Protein AF-A0AA88H0B8-F1 (afdb_monomer)

InterPro domains:
  IPR004843 Calcineurin-like, phosphoesterase domain [PF00149] (100-248)
  IPR029052 Metallo-dependent phosphatase-like [G3DSA:3.60.21.10] (10-288)
  IPR029052 Metallo-dependent phosphatase-like [SSF56300] (67-280)
  IPR051693 UPF0046 metallophosphoesterase [PTHR12905] (101-289)

Sequence (292 aa):
MPSWNIFSSSSSKNRKHHSEDPREEKLPTADREKTLKKQSCSDSNKNEKIIEIDHLPVMEQQVGKRKLKLVHMSDSHQFHEHLKNFPEGDIFIHSAIFLIRVKIVIFGNHDIGFNGISPEFVQNNVLTNAIYLQDQSVIIKYKGKQLLKIYGTPWTSSRNMGFSMNRKDIEQKWNDIPNDIDVLVTHLPPFGIMDLASGTEPQHYCDYCKKNHCYKRHWGNEALRKRSIQLNEQAKLKAHLFGHVHEYHGLELEKQSNATVPLIYSNGASVANHNDNDVRDLNVIELDLGNE

Radius of gyration: 22.83 Å; Cα contacts (8 Å, |Δi|>4): 586; chains: 1; bounding box: 53×83×49 Å

Organism: Naegleria lovaniensis (NCBI:txid51637)

Solvent-accessible surface area (backbone atoms only — not comparable to full-atom values): 17277 Å² total; per-residue (Å²): 134,87,77,90,78,80,90,76,91,83,84,88,81,91,83,89,82,90,84,86,87,83,90,84,82,88,78,86,87,78,88,88,88,82,89,80,84,86,76,83,88,76,96,64,64,94,52,55,44,80,45,83,40,90,77,47,70,58,32,73,69,38,85,96,45,58,41,45,32,37,34,34,38,10,52,48,86,84,42,66,88,51,56,86,68,84,79,91,52,55,40,42,39,24,39,19,90,83,91,60,100,55,27,42,29,23,50,28,50,84,48,44,93,53,57,92,58,54,66,67,56,42,34,70,73,69,36,65,83,39,43,65,25,64,76,22,36,38,36,39,23,45,81,91,37,84,71,47,31,38,37,22,32,25,58,29,72,55,82,98,44,10,47,44,36,57,79,71,67,46,42,56,60,48,67,67,53,71,76,84,29,33,32,41,38,28,16,48,29,32,38,89,50,73,17,64,31,85,38,90,51,73,67,49,77,35,84,86,79,73,43,76,34,65,35,43,39,74,72,27,35,62,62,46,32,53,47,55,51,53,32,19,43,72,68,35,31,46,35,42,39,19,18,82,30,35,80,30,65,48,78,49,78,48,72,50,96,72,26,90,60,53,32,35,37,33,35,21,20,24,22,67,45,99,86,48,66,64,50,55,81,68,44,77,43,76,44,81,71,67,82,135

pLDDT: mean 77.43, std 21.9, range [23.66, 97.75]

Nearest PDB structures (foldseek):
  3rl5-assembly1_A  TM=7.289E-01  e=3.765E-13  Rattus norvegicus
  4oy2-assembly2_C  TM=3.056E-01  e=3.036E+00  Saccharomyces cerevisiae S288C
  4oy2-assembly1_A  TM=3.033E-01  e=6.476E+00  Saccharomyces cerevisiae S288C

Mean predicted aligned error: 12.33 Å

Secondary structure (DSSP, 8-state):
----PPP-----------------PPPPP---------PPP-S--TTEEEEEES--HHHHTSTT--EEEEEEEB--TTGGGG-------SEEEESS---SSSEEE---TT-GGGTT--HHHIIIII-TTSEE-SSEEEEEEETTEEEEEEEEE--B--SSSTTB--TTHHHHHHHTS-TT-SEEEESSPBTTSS-EEE-S-S-EEETTTTEEESSEEE-SBHHHHHHHHHHHHTT---EEEE-S-TT--EEEEE--TT-SSPEEEEE-B-BSSTT---BPPPEEEEEE----

Foldseek 3Di:
DDDDDDDDDDDDDDDDDDDDDDDDDDDDDDDDPDDFDDDDDDDDDPQEAEGEDADQPVQVPDPPARKFKEWEAEALLPLPVQQPDDDDGRYYEYCDDDDDDEYEYEHEFAVQVCAPPDLVCCCVPPPVRYHYAALGWYFYHYPNHTQFIEHEHHAFCDPPTGNHDHLVVCLVSLVSPDLQGAEYEYAAAAWPPQFKAFADAQWDQDPSVRGIDGRIDGRHHPSNNVSLLVSQLVVRYQEYEYENHLCDFAWDWADDPNGPGTYIYGHNNQANDSPGSRGHDIYMDIDGRDDD

Structure (mmCIF, N/CA/C/O backbone):
data_AF-A0AA88H0B8-F1
#
_entry.id   AF-A0AA88H0B8-F1
#
loop_
_atom_site.group_PDB
_atom_site.id
_atom_site.type_symbol
_atom_site.label_atom_id
_atom_site.label_alt_id
_atom_site.label_comp_id
_atom_site.label_asym_id
_atom_site.label_entity_id
_atom_site.label_seq_id
_atom_site.pdbx_PDB_ins_code
_atom_site.Cartn_x
_atom_site.Cartn_y
_atom_site.Cartn_z
_atom_site.occupancy
_atom_site.B_iso_or_equiv
_atom_site.auth_seq_id
_atom_site.auth_comp_id
_atom_site.auth_asym_id
_atom_site.auth_atom_id
_atom_site.pdbx_PDB_model_num
ATOM 1 N N . MET A 1 1 ? 1.307 -39.191 9.893 1.00 43.53 1 MET A N 1
ATOM 2 C CA . MET A 1 1 ? 0.625 -38.697 8.674 1.00 43.53 1 MET A CA 1
ATOM 3 C C . MET A 1 1 ? -0.811 -39.197 8.677 1.00 43.53 1 MET A C 1
ATOM 5 O O . MET A 1 1 ? -1.028 -40.315 9.130 1.00 43.53 1 MET A O 1
ATOM 9 N N . PRO A 1 2 ? -1.749 -38.436 8.102 1.00 28.27 2 PRO A N 1
ATOM 10 C CA . PRO A 1 2 ? -2.519 -39.038 7.026 1.00 28.27 2 PRO A CA 1
ATOM 11 C C . PRO A 1 2 ? -2.278 -38.252 5.741 1.00 28.27 2 PRO A C 1
ATOM 13 O O . PRO A 1 2 ? -2.678 -37.102 5.581 1.00 28.27 2 PRO A O 1
ATOM 16 N N . SER A 1 3 ? -1.546 -38.915 4.856 1.00 26.41 3 SER A N 1
ATOM 17 C CA . SER A 1 3 ? -1.437 -38.627 3.440 1.00 26.41 3 SER A CA 1
ATOM 18 C C . SER A 1 3 ? -2.775 -38.924 2.767 1.00 26.41 3 SER A C 1
ATOM 20 O O . SER A 1 3 ? -3.415 -39.943 3.032 1.00 26.41 3 SER A O 1
ATOM 22 N N . TRP A 1 4 ? -3.187 -38.046 1.863 1.00 23.66 4 TRP A N 1
ATOM 23 C CA . TRP A 1 4 ? -4.253 -38.342 0.919 1.00 23.66 4 TRP A CA 1
ATOM 24 C C . TRP A 1 4 ? -3.674 -39.230 -0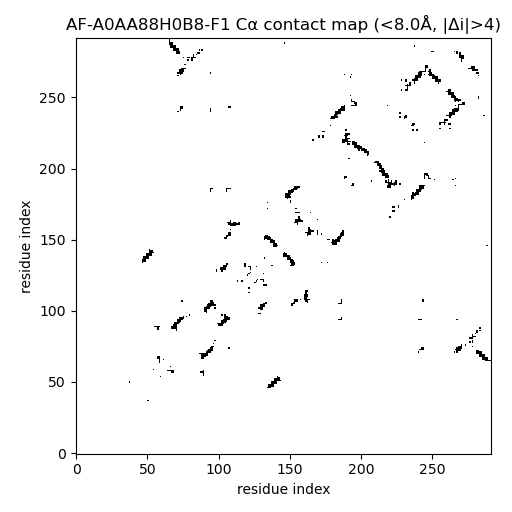.185 1.00 23.66 4 TRP A C 1
ATOM 26 O O . TRP A 1 4 ? -2.983 -38.740 -1.072 1.00 23.66 4 TRP A O 1
ATOM 36 N N . ASN A 1 5 ? -3.928 -40.538 -0.113 1.00 26.20 5 ASN A N 1
ATOM 37 C CA . ASN A 1 5 ? -3.697 -41.445 -1.234 1.00 26.20 5 ASN A CA 1
ATOM 38 C C . ASN A 1 5 ? -4.983 -41.586 -2.049 1.00 26.20 5 ASN A C 1
ATOM 40 O O . ASN A 1 5 ? -6.029 -42.003 -1.553 1.00 26.20 5 ASN A O 1
ATOM 44 N N . ILE A 1 6 ? -4.855 -41.229 -3.322 1.00 29.61 6 ILE A N 1
ATOM 45 C CA . ILE A 1 6 ? -5.812 -41.453 -4.398 1.00 29.61 6 ILE A CA 1
ATOM 46 C C . ILE A 1 6 ? -5.936 -42.966 -4.623 1.00 29.61 6 ILE A C 1
ATOM 48 O O . ILE A 1 6 ? -4.935 -43.678 -4.704 1.00 29.61 6 ILE A O 1
ATOM 52 N N . PHE A 1 7 ? -7.172 -43.453 -4.720 1.00 25.45 7 PHE A N 1
ATOM 53 C CA . PHE A 1 7 ? -7.481 -44.823 -5.116 1.00 25.45 7 PHE A CA 1
ATOM 54 C C . PHE A 1 7 ? -6.881 -45.139 -6.494 1.00 25.45 7 PHE A C 1
ATOM 56 O O . PHE A 1 7 ? -7.241 -44.515 -7.491 1.00 25.45 7 PHE A O 1
ATOM 63 N N . SER A 1 8 ? -6.061 -46.185 -6.573 1.00 27.55 8 SER A N 1
ATOM 64 C CA . SER A 1 8 ? -5.959 -47.013 -7.773 1.00 27.55 8 SER A CA 1
ATOM 65 C C . SER A 1 8 ? -6.023 -48.487 -7.370 1.00 27.55 8 SER A C 1
ATOM 67 O O . SER A 1 8 ? -5.403 -48.947 -6.411 1.00 27.55 8 SER A O 1
ATOM 69 N N . SER A 1 9 ? -6.895 -49.219 -8.051 1.00 25.86 9 SER A N 1
ATOM 70 C CA . SER A 1 9 ? -7.180 -50.629 -7.823 1.00 25.86 9 SER A CA 1
ATOM 71 C C . SER A 1 9 ? -6.115 -51.523 -8.460 1.00 25.86 9 SER A C 1
ATOM 73 O O . SER A 1 9 ? -5.872 -51.405 -9.659 1.00 25.86 9 SER A O 1
ATOM 75 N N . SER A 1 10 ? -5.574 -52.494 -7.718 1.00 26.38 10 SER A N 1
ATOM 76 C CA . SER A 1 10 ? -5.770 -53.939 -7.970 1.00 26.38 10 SER A CA 1
ATOM 77 C C . SER A 1 10 ? -4.671 -54.842 -7.373 1.00 26.38 10 SER A C 1
ATOM 79 O O . SER A 1 10 ? -3.478 -54.581 -7.461 1.00 26.38 10 SER A O 1
ATOM 81 N N . SER A 1 11 ? -5.143 -55.986 -6.863 1.00 26.69 11 SER A N 1
ATOM 82 C CA . SER A 1 11 ? -4.474 -57.289 -6.683 1.00 26.69 11 SER A CA 1
ATOM 83 C C . SER A 1 11 ? -3.500 -57.539 -5.507 1.00 26.69 11 SER A C 1
ATOM 85 O O . SER A 1 11 ? -2.308 -57.272 -5.541 1.00 26.69 11 SER A O 1
ATOM 87 N N . SER A 1 12 ? -4.070 -58.198 -4.488 1.00 25.41 12 SER A N 1
ATOM 88 C CA . SER A 1 12 ? -3.605 -59.410 -3.779 1.00 25.41 12 SER A CA 1
ATOM 89 C C . SER A 1 12 ? -2.125 -59.579 -3.375 1.00 25.41 12 SER A C 1
ATOM 91 O O . SER A 1 12 ? -1.283 -59.876 -4.218 1.00 25.41 12 SER A O 1
ATOM 93 N N . LYS A 1 13 ? -1.864 -59.709 -2.063 1.00 28.89 13 LYS A N 1
ATOM 94 C CA . LYS A 1 13 ? -1.649 -61.003 -1.364 1.00 28.89 13 LYS A CA 1
ATOM 95 C C . LYS A 1 13 ? -1.299 -60.806 0.126 1.00 28.89 13 LYS A C 1
ATOM 97 O O . LYS A 1 13 ? -0.557 -59.913 0.502 1.00 28.89 13 LYS A O 1
ATOM 102 N N . ASN A 1 14 ? -1.860 -61.710 0.930 1.00 25.47 14 ASN A N 1
ATOM 103 C CA . ASN A 1 14 ? -1.673 -61.999 2.359 1.00 25.47 14 ASN A CA 1
ATOM 104 C C . ASN A 1 14 ? -0.312 -61.664 3.006 1.00 25.47 14 ASN A C 1
ATOM 106 O O . ASN A 1 14 ? 0.716 -62.127 2.517 1.00 25.47 14 ASN A O 1
ATOM 110 N N . ARG A 1 15 ? -0.349 -61.154 4.251 1.00 27.45 15 ARG A N 1
ATOM 111 C CA . ARG A 1 15 ? 0.127 -61.879 5.456 1.00 27.45 15 ARG A CA 1
ATOM 112 C C . ARG A 1 15 ? -0.254 -61.158 6.759 1.00 27.45 15 ARG A C 1
ATOM 114 O O . ARG A 1 15 ? -0.164 -59.944 6.863 1.00 27.45 15 ARG A O 1
ATOM 121 N N . LYS A 1 16 ? -0.692 -61.961 7.734 1.00 27.62 16 LYS A N 1
ATOM 122 C CA . LYS A 1 16 ? -1.011 -61.611 9.126 1.00 27.62 16 LYS A CA 1
ATOM 123 C C . LYS A 1 16 ? 0.276 -61.449 9.944 1.00 27.62 16 LYS A C 1
ATOM 125 O O . LYS A 1 16 ? 1.180 -62.249 9.733 1.00 27.62 16 LYS A O 1
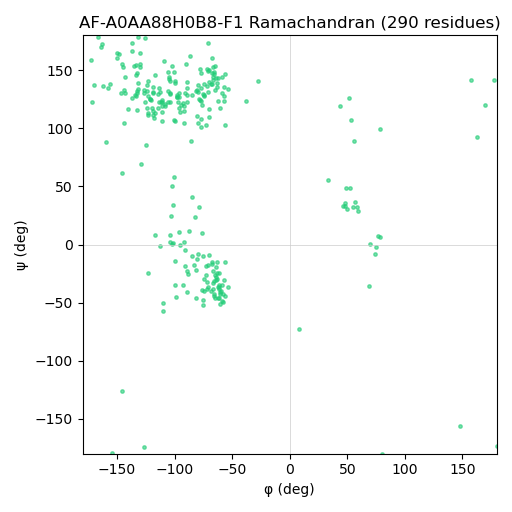ATOM 130 N N . HIS A 1 17 ? 0.290 -60.552 10.933 1.00 29.78 17 HIS A N 1
ATOM 131 C CA . HIS A 1 17 ? 0.823 -60.839 12.273 1.00 29.78 17 HIS A CA 1
ATOM 132 C C . HIS A 1 17 ? 0.331 -59.819 13.319 1.00 29.78 17 HIS A C 1
ATOM 134 O O . HIS A 1 17 ? 0.253 -58.625 13.056 1.00 29.78 17 HIS A O 1
ATOM 140 N N . HIS A 1 18 ? -0.046 -60.360 14.479 1.00 26.38 18 HIS A N 1
ATOM 141 C CA . HIS A 1 18 ? -0.413 -59.702 15.736 1.00 26.38 18 HIS A CA 1
ATOM 142 C C . HIS A 1 18 ? 0.783 -59.000 16.400 1.00 26.38 18 HIS A C 1
ATOM 144 O O . HIS A 1 18 ? 1.865 -59.575 16.361 1.00 26.38 18 HIS A O 1
ATOM 150 N N . SER A 1 19 ? 0.551 -57.883 17.108 1.00 26.84 19 SER A N 1
ATOM 151 C CA . SER A 1 19 ? 0.708 -57.782 18.581 1.00 26.84 19 SER A CA 1
ATOM 152 C C . SER A 1 19 ? 0.628 -56.328 19.093 1.00 26.84 19 SER A C 1
ATOM 154 O O . SER A 1 19 ? 1.429 -55.494 18.694 1.00 26.84 19 SER A O 1
ATOM 156 N N . GLU A 1 20 ? -0.353 -56.101 19.972 1.00 28.20 20 GLU A N 1
ATOM 157 C CA . GLU A 1 20 ? -0.353 -55.347 21.246 1.00 28.20 20 GLU A CA 1
ATOM 158 C C . GLU A 1 20 ? 0.180 -53.896 21.380 1.00 28.20 20 GLU A C 1
ATOM 160 O O . GLU A 1 20 ? 1.328 -53.569 21.106 1.00 28.20 20 GLU A O 1
ATOM 165 N N . ASP A 1 21 ? -0.730 -53.077 21.925 1.00 27.67 21 ASP A N 1
ATOM 166 C CA . ASP A 1 21 ? -0.645 -51.730 22.518 1.00 27.67 21 ASP A CA 1
ATOM 167 C C . ASP A 1 21 ? 0.102 -51.752 23.875 1.00 27.67 21 ASP A C 1
ATOM 169 O O . ASP A 1 21 ? 0.007 -52.749 24.600 1.00 27.67 21 ASP A O 1
ATOM 173 N N . PRO A 1 22 ? 0.798 -50.670 24.283 1.00 34.47 22 PRO A N 1
ATOM 174 C CA . PRO A 1 22 ? 0.177 -49.839 25.322 1.00 34.47 22 PRO A CA 1
ATOM 175 C C . PRO A 1 22 ? 0.480 -48.325 25.235 1.00 34.47 22 PRO A C 1
ATOM 177 O O . PRO A 1 22 ? 1.629 -47.903 25.295 1.00 34.47 22 PRO A O 1
ATOM 180 N N . ARG A 1 23 ? -0.604 -47.541 25.310 1.00 27.00 23 ARG A N 1
ATOM 181 C CA . ARG A 1 23 ? -0.798 -46.292 26.080 1.00 27.00 23 ARG A CA 1
ATOM 182 C C . ARG A 1 23 ? 0.224 -45.162 25.882 1.00 27.00 23 ARG A C 1
ATOM 184 O O . ARG A 1 23 ? 1.248 -45.142 26.550 1.00 27.00 23 ARG A O 1
ATOM 191 N N . GLU A 1 24 ? -0.201 -44.106 25.187 1.00 28.34 24 GLU A N 1
ATOM 192 C CA . GLU A 1 24 ? 0.247 -42.733 25.461 1.00 28.34 24 GLU A CA 1
ATOM 193 C C . GLU A 1 24 ? -0.877 -41.706 25.211 1.00 28.34 24 GLU A C 1
ATOM 195 O O . GLU A 1 24 ? -1.879 -41.974 24.549 1.00 28.34 24 GLU A O 1
ATOM 200 N N . GLU A 1 25 ? -0.741 -40.575 25.888 1.00 28.95 25 GLU A N 1
ATOM 201 C CA . GLU A 1 25 ? -1.762 -39.703 26.472 1.00 28.95 25 GLU A CA 1
ATOM 202 C C . GLU A 1 25 ? -2.722 -38.963 25.521 1.00 28.95 25 GLU A C 1
ATOM 204 O O . GLU A 1 25 ? -2.382 -38.494 24.436 1.00 28.95 25 GLU A O 1
ATOM 209 N N . LYS A 1 26 ? -3.959 -38.776 26.007 1.00 29.42 26 LYS A N 1
ATOM 210 C CA . LYS A 1 26 ? -4.983 -37.913 25.404 1.00 29.42 26 LYS A CA 1
ATOM 211 C C . LYS A 1 26 ? -4.593 -36.438 25.555 1.00 29.42 26 LYS A C 1
ATOM 213 O O . LYS A 1 26 ? -4.603 -35.917 26.667 1.00 29.42 26 LYS A O 1
ATOM 218 N N . LEU A 1 27 ? -4.365 -35.748 24.440 1.00 26.89 27 LEU A N 1
ATOM 219 C CA . LEU A 1 27 ? -4.311 -34.282 24.390 1.00 26.89 27 LEU A CA 1
ATOM 220 C C . LEU A 1 27 ? -5.737 -33.686 24.359 1.00 26.89 27 LEU A C 1
ATOM 222 O O . LEU A 1 27 ? -6.589 -34.213 23.637 1.00 26.89 27 LEU A O 1
ATOM 226 N N . PRO A 1 28 ? -6.039 -32.609 25.115 1.00 30.52 28 PRO A N 1
ATOM 227 C CA . PRO A 1 28 ? -7.399 -32.089 25.233 1.00 30.52 28 PRO A CA 1
ATOM 228 C C . PRO A 1 28 ? -7.845 -31.315 23.988 1.00 30.52 28 PRO A C 1
ATOM 230 O O . PRO A 1 28 ? -7.192 -30.371 23.547 1.00 30.52 28 PRO A O 1
ATOM 233 N N . THR A 1 29 ? -9.019 -31.672 23.479 1.00 38.75 29 THR A N 1
ATOM 234 C CA . THR A 1 29 ? -9.842 -30.873 22.565 1.00 38.75 29 THR A CA 1
ATOM 235 C C . THR A 1 29 ? -10.593 -29.788 23.341 1.00 38.75 29 THR A C 1
ATOM 237 O O . THR A 1 29 ? -11.350 -30.150 24.240 1.00 38.75 29 THR A O 1
ATOM 240 N N . ALA A 1 30 ? -10.456 -28.507 22.974 1.00 32.06 30 ALA A N 1
ATOM 241 C CA . ALA A 1 30 ? -11.505 -27.489 23.154 1.00 32.06 30 ALA A CA 1
ATOM 242 C C . ALA A 1 30 ? -11.167 -26.151 22.460 1.00 32.06 30 ALA A C 1
ATOM 244 O O . ALA A 1 30 ? -10.169 -25.501 22.761 1.00 32.06 30 ALA A O 1
ATOM 245 N N . ASP A 1 31 ? -12.077 -25.744 21.573 1.00 37.97 31 ASP A N 1
ATOM 246 C CA . ASP A 1 31 ? -12.657 -24.400 21.478 1.00 37.97 31 ASP A CA 1
ATOM 247 C C . ASP A 1 31 ? -11.753 -23.172 21.315 1.00 37.97 31 ASP A C 1
ATOM 249 O O . ASP A 1 31 ? -11.510 -22.432 22.268 1.00 37.97 31 ASP A O 1
ATOM 253 N N . ARG A 1 32 ? -11.447 -22.821 20.056 1.00 34.06 32 ARG A N 1
ATOM 254 C CA . ARG A 1 32 ? -11.324 -21.414 19.614 1.00 34.06 32 ARG A CA 1
ATOM 255 C C . ARG A 1 32 ? -11.792 -21.213 18.165 1.00 34.06 32 ARG A C 1
ATOM 257 O O . ARG A 1 32 ? -11.037 -20.748 17.323 1.00 34.06 32 ARG A O 1
ATOM 264 N N . GLU A 1 33 ? -13.062 -21.493 17.882 1.00 36.09 33 GLU A N 1
ATOM 265 C CA . GLU A 1 33 ? -13.743 -20.991 16.674 1.00 36.09 33 GLU A CA 1
ATOM 266 C C . GLU A 1 33 ? -15.072 -20.322 17.036 1.00 36.09 33 GLU A C 1
ATOM 268 O O . GLU A 1 33 ? -16.162 -20.800 16.739 1.00 36.09 33 GLU A O 1
ATOM 273 N N . LYS A 1 34 ? -14.989 -19.168 17.695 1.00 40.72 34 LYS A N 1
ATOM 274 C CA . LYS A 1 34 ? -16.052 -18.163 17.653 1.00 40.72 34 LYS A CA 1
ATOM 275 C C . LYS A 1 34 ? -15.379 -16.808 17.584 1.00 40.72 34 LYS A C 1
ATOM 277 O O . LYS A 1 34 ? -14.632 -16.465 18.495 1.00 40.72 34 LYS A O 1
ATOM 282 N N . THR A 1 35 ? -15.599 -16.083 16.491 1.00 37.81 35 THR A N 1
ATOM 283 C CA . THR A 1 35 ? -16.112 -14.698 16.453 1.00 37.81 35 THR A CA 1
ATOM 284 C C . THR A 1 35 ? -15.797 -14.114 15.078 1.00 37.81 35 THR A C 1
ATOM 286 O O . THR A 1 35 ? -14.719 -13.582 14.880 1.00 37.81 35 THR A O 1
ATOM 289 N N . LEU A 1 36 ? -16.728 -14.237 14.130 1.00 37.72 36 LEU A N 1
ATOM 290 C CA . LEU A 1 36 ? -16.882 -13.356 12.964 1.00 37.72 36 LEU A CA 1
ATOM 291 C C . LEU A 1 36 ? -18.327 -13.555 12.483 1.00 37.72 36 LEU A C 1
ATOM 293 O O . LEU A 1 36 ? -18.620 -14.449 11.689 1.00 37.72 36 LEU A O 1
ATOM 297 N N . LYS A 1 37 ? -19.269 -12.779 13.027 1.00 34.97 37 LYS A N 1
ATOM 298 C CA . LYS A 1 37 ? -20.633 -12.742 12.487 1.00 34.97 37 LYS A CA 1
ATOM 299 C C . LYS A 1 37 ? -20.614 -11.838 11.254 1.00 34.97 37 LYS A C 1
ATOM 301 O O . LYS A 1 37 ? -20.541 -10.623 11.383 1.00 34.97 37 LYS A O 1
ATOM 306 N N . LYS A 1 38 ? -20.669 -12.428 10.056 1.00 36.88 38 LYS A N 1
ATOM 307 C CA . LYS A 1 38 ? -20.971 -11.681 8.825 1.00 36.88 38 LYS A CA 1
ATOM 308 C C . LYS A 1 38 ? -22.442 -11.263 8.885 1.00 36.88 38 LYS A C 1
ATOM 310 O O . LYS A 1 38 ? -23.317 -12.120 8.800 1.00 36.88 38 LYS A O 1
ATOM 315 N N . GLN A 1 39 ? -22.714 -9.973 9.059 1.00 39.31 39 GLN A N 1
ATOM 316 C CA . GLN A 1 39 ? -24.063 -9.425 8.927 1.00 39.31 39 GLN A CA 1
ATOM 317 C C . GLN A 1 39 ? -24.286 -8.980 7.475 1.00 39.31 39 GLN A C 1
ATOM 319 O O . GLN A 1 39 ? -23.432 -8.326 6.878 1.00 39.31 39 GLN A O 1
ATOM 324 N N . SER A 1 40 ? -25.407 -9.399 6.886 1.00 35.16 40 SER A N 1
ATOM 325 C CA . SER A 1 40 ? -25.809 -9.085 5.511 1.00 35.16 40 SER A CA 1
ATOM 326 C C . SER A 1 40 ? -26.168 -7.602 5.349 1.00 35.16 40 SER A C 1
ATOM 328 O O . SER A 1 40 ? -26.844 -7.038 6.208 1.00 35.16 40 SER A O 1
ATOM 330 N N . CYS A 1 41 ? -25.722 -7.000 4.240 1.00 35.84 41 CYS A N 1
ATOM 331 C CA . CYS A 1 41 ? -25.835 -5.574 3.913 1.00 35.84 41 CYS A CA 1
ATOM 332 C C . CYS A 1 41 ? -27.279 -5.068 3.762 1.00 35.84 41 CYS A C 1
ATOM 334 O O . CYS A 1 41 ? -28.094 -5.696 3.090 1.00 35.84 41 CYS A O 1
ATOM 336 N N . SER A 1 42 ? -27.532 -3.867 4.289 1.00 36.09 42 SER A N 1
ATOM 337 C CA . SER A 1 42 ? -28.608 -2.959 3.876 1.00 36.09 42 SER A CA 1
ATOM 338 C C . SER A 1 42 ? -27.981 -1.737 3.191 1.00 36.09 42 SER A C 1
ATOM 340 O O . SER A 1 42 ? -27.178 -1.051 3.821 1.00 36.09 42 SER A O 1
ATOM 342 N N . ASP A 1 43 ? -28.316 -1.510 1.917 1.00 43.41 43 ASP A N 1
ATOM 343 C CA . ASP A 1 43 ? -28.113 -0.294 1.102 1.00 43.41 43 ASP A CA 1
ATOM 344 C C . ASP A 1 43 ? -26.859 0.566 1.368 1.00 43.41 43 ASP A C 1
ATOM 346 O O . ASP A 1 43 ? -26.939 1.777 1.572 1.00 43.41 43 ASP A O 1
ATOM 350 N N . SER A 1 44 ? -25.672 -0.043 1.298 1.00 42.09 44 SER A N 1
ATOM 351 C CA . SER A 1 44 ? -24.389 0.668 1.264 1.00 42.09 44 SER A CA 1
ATOM 352 C C . SER A 1 44 ? -23.767 0.634 -0.136 1.00 42.09 44 SER A C 1
ATOM 354 O O . SER A 1 44 ? -23.947 -0.313 -0.900 1.00 42.09 44 SER A O 1
ATOM 356 N N . ASN A 1 45 ? -23.031 1.694 -0.471 1.00 54.81 45 ASN A N 1
ATOM 357 C CA . ASN A 1 45 ? -22.255 1.871 -1.700 1.00 54.81 45 ASN A CA 1
ATOM 358 C C . ASN A 1 45 ? -21.572 0.552 -2.141 1.00 54.81 45 ASN A C 1
ATOM 360 O O . ASN A 1 45 ? -20.820 -0.030 -1.361 1.00 54.81 45 ASN A O 1
ATOM 364 N N . LYS A 1 46 ? -21.817 0.065 -3.373 1.00 65.00 46 LYS A N 1
ATOM 365 C CA . LYS A 1 46 ? -21.424 -1.293 -3.840 1.00 65.00 46 LYS A CA 1
ATOM 366 C C . LYS A 1 46 ? -19.921 -1.619 -3.726 1.00 65.00 46 LYS A C 1
ATOM 368 O O . LYS A 1 46 ? -19.545 -2.786 -3.812 1.00 65.00 46 LYS A O 1
ATOM 373 N N . ASN A 1 47 ? -19.071 -0.610 -3.531 1.00 80.25 47 ASN A N 1
ATOM 374 C CA . ASN A 1 47 ? -17.613 -0.736 -3.454 1.00 80.25 47 ASN A CA 1
ATOM 375 C C . ASN A 1 47 ? -17.050 -0.648 -2.025 1.00 80.25 47 ASN A C 1
ATOM 377 O O . ASN A 1 47 ? -15.831 -0.590 -1.854 1.00 80.25 47 ASN A O 1
ATOM 381 N N . GLU A 1 48 ? -17.907 -0.634 -1.003 1.00 84.44 48 GLU A N 1
ATOM 382 C CA . GLU A 1 48 ? -17.498 -0.517 0.395 1.00 84.44 48 GLU A CA 1
ATOM 383 C C . GLU A 1 48 ? -17.978 -1.714 1.222 1.00 84.44 48 GLU A C 1
ATOM 385 O O . GLU A 1 48 ? -19.161 -2.052 1.255 1.00 84.44 48 GLU A O 1
ATOM 390 N N . LYS A 1 49 ? -17.032 -2.366 1.897 1.00 86.88 49 LYS A N 1
ATOM 391 C CA . LYS A 1 49 ? -17.272 -3.465 2.837 1.00 86.88 49 LYS A CA 1
ATOM 392 C C . LYS A 1 49 ? -17.208 -2.925 4.264 1.00 86.88 49 LYS A C 1
ATOM 394 O O . LYS A 1 49 ? -16.431 -2.019 4.542 1.00 86.88 49 LYS A O 1
ATOM 399 N N . ILE A 1 50 ? -17.971 -3.499 5.190 1.00 84.38 50 ILE A N 1
ATOM 400 C CA . ILE A 1 50 ? -17.930 -3.126 6.613 1.00 84.38 50 ILE A CA 1
ATOM 401 C C . ILE A 1 50 ? -17.643 -4.377 7.443 1.00 84.38 50 ILE A C 1
ATOM 403 O O . ILE A 1 50 ? -18.279 -5.411 7.246 1.00 84.38 50 ILE A O 1
ATOM 407 N N . ILE A 1 51 ? -16.695 -4.276 8.374 1.00 84.56 51 ILE A N 1
ATOM 408 C CA . ILE A 1 51 ? -16.405 -5.299 9.382 1.00 84.56 51 ILE A CA 1
ATOM 409 C C . ILE A 1 51 ? -16.631 -4.688 10.756 1.00 84.56 51 ILE A C 1
ATOM 411 O O . ILE A 1 51 ? -16.148 -3.589 11.030 1.00 84.56 51 ILE A O 1
ATOM 415 N N . GLU A 1 52 ? -17.297 -5.427 11.633 1.00 82.31 52 GLU A N 1
ATOM 416 C CA . GLU A 1 52 ? -17.369 -5.106 13.052 1.00 82.31 52 GLU A CA 1
ATOM 417 C C . GLU A 1 52 ? -16.439 -6.027 13.846 1.00 82.31 52 GLU A C 1
ATOM 419 O O . GLU A 1 52 ? -16.439 -7.246 13.659 1.00 82.31 52 GLU A O 1
ATOM 424 N N . ILE A 1 53 ? -15.602 -5.419 14.685 1.00 79.56 53 ILE A N 1
ATOM 425 C CA . ILE A 1 53 ? -14.644 -6.100 15.550 1.00 79.56 53 ILE A CA 1
ATOM 426 C C . ILE A 1 53 ? -14.956 -5.720 16.998 1.00 79.56 53 ILE A C 1
ATOM 428 O O . ILE A 1 53 ? -14.964 -4.541 17.353 1.00 79.56 53 ILE A O 1
ATOM 432 N N . ASP A 1 54 ? -15.164 -6.725 17.846 1.00 77.69 54 ASP A N 1
ATOM 433 C CA . ASP A 1 54 ? -15.475 -6.520 19.267 1.00 77.69 54 ASP A CA 1
ATOM 434 C C . ASP A 1 54 ? -14.220 -6.417 20.147 1.00 77.69 54 ASP A C 1
ATOM 436 O O . ASP A 1 54 ? -14.251 -5.784 21.204 1.00 77.69 54 ASP A O 1
ATOM 440 N N . HIS A 1 55 ? -13.111 -7.017 19.697 1.00 75.50 55 HIS A N 1
ATOM 441 C CA . HIS A 1 55 ? -11.875 -7.159 20.468 1.00 75.50 55 HIS A CA 1
ATOM 442 C C . HIS A 1 55 ? -10.628 -6.861 19.628 1.00 75.50 55 HIS A C 1
ATOM 444 O O . HIS A 1 55 ? -10.413 -7.490 18.590 1.00 75.50 55 HIS A O 1
ATOM 450 N N . LEU A 1 56 ? -9.784 -5.947 20.114 1.00 79.81 56 LEU A N 1
ATOM 451 C CA . LEU A 1 56 ? -8.476 -5.595 19.537 1.00 79.81 56 LEU A CA 1
ATOM 452 C C . LEU A 1 56 ? -7.397 -5.765 20.618 1.00 79.81 56 LEU A C 1
ATOM 454 O O . LEU A 1 56 ? -7.100 -4.812 21.337 1.00 79.81 56 LEU A O 1
ATOM 458 N N . PRO A 1 57 ? -6.860 -6.986 20.800 1.00 78.31 57 PRO A N 1
ATOM 459 C CA . PRO A 1 57 ? -6.117 -7.348 22.005 1.00 78.31 57 PRO A CA 1
ATOM 460 C C . PRO A 1 57 ? -4.848 -6.528 22.236 1.00 78.31 57 PRO A C 1
ATOM 462 O O . PRO A 1 57 ? -4.528 -6.231 23.384 1.00 78.31 57 PRO A O 1
ATOM 465 N N . VAL A 1 58 ? -4.122 -6.166 21.171 1.00 80.06 58 VAL A N 1
ATOM 466 C CA . VAL A 1 58 ? -2.855 -5.433 21.306 1.00 80.06 58 VAL A CA 1
ATOM 467 C C . VAL A 1 58 ? -3.132 -3.971 21.626 1.00 80.06 58 VAL A C 1
ATOM 469 O O . VAL A 1 58 ? -2.455 -3.396 22.476 1.00 80.06 58 VAL A O 1
ATOM 472 N N . MET A 1 59 ? -4.153 -3.378 21.008 1.00 80.25 59 MET A N 1
ATOM 473 C CA . MET A 1 59 ? -4.607 -2.031 21.357 1.00 80.25 59 MET A CA 1
ATOM 474 C C . MET A 1 59 ? -5.192 -1.972 22.783 1.00 80.25 59 MET A C 1
ATOM 476 O O . MET A 1 59 ? -4.895 -1.046 23.531 1.00 80.25 59 MET A O 1
ATOM 480 N N . GLU A 1 60 ? -5.999 -2.957 23.190 1.00 81.38 60 GLU A N 1
ATOM 481 C CA . GLU A 1 60 ? -6.673 -3.010 24.503 1.00 81.38 60 GLU A CA 1
ATOM 482 C C . GLU A 1 60 ? -5.705 -3.137 25.690 1.00 81.38 60 GLU A C 1
ATOM 484 O O . GLU A 1 60 ? -6.025 -2.701 26.794 1.00 81.38 60 GLU A O 1
ATOM 489 N N . GLN A 1 61 ? -4.517 -3.703 25.473 1.00 80.19 61 GLN A N 1
ATOM 490 C CA . GLN A 1 61 ? -3.476 -3.835 26.498 1.00 80.19 61 GLN A CA 1
ATOM 491 C C . GLN A 1 61 ? -2.655 -2.549 26.706 1.00 80.19 61 GLN A C 1
ATOM 493 O O . GLN A 1 61 ? -1.924 -2.432 27.692 1.00 80.19 61 GLN A O 1
ATOM 498 N N . GLN A 1 62 ? -2.764 -1.563 25.811 1.00 74.50 62 GLN A N 1
ATOM 499 C CA . GLN A 1 62 ? -1.996 -0.320 25.883 1.00 74.50 62 GLN A CA 1
ATOM 500 C C . GLN A 1 62 ? -2.690 0.717 26.776 1.00 74.50 62 GLN A C 1
ATOM 502 O O . GLN A 1 62 ? -3.460 1.565 26.326 1.00 74.50 62 GLN A O 1
ATOM 507 N N . VAL A 1 63 ? -2.389 0.684 28.076 1.00 66.06 63 VAL A N 1
ATOM 508 C CA . VAL A 1 63 ? -2.950 1.641 29.044 1.00 66.06 63 VAL A CA 1
ATOM 509 C C . VAL A 1 63 ? -2.555 3.080 28.675 1.00 66.06 63 VAL A C 1
ATOM 511 O O . VAL A 1 63 ? -1.376 3.433 28.664 1.00 66.06 63 VAL A O 1
ATOM 514 N N . GLY A 1 64 ? -3.552 3.920 28.376 1.00 62.44 64 GLY A N 1
ATOM 515 C CA . GLY A 1 64 ? -3.374 5.351 28.091 1.00 62.44 64 GLY A CA 1
ATOM 516 C C . GLY A 1 64 ? -2.858 5.699 26.688 1.00 62.44 64 GLY A C 1
ATOM 517 O O . GLY A 1 64 ? -2.576 6.868 26.433 1.00 62.44 64 GLY A O 1
ATOM 518 N N . LYS A 1 65 ? -2.726 4.727 25.772 1.00 63.22 65 LYS A N 1
ATOM 519 C CA . LYS A 1 65 ? -2.326 4.956 24.372 1.00 63.22 65 LYS A CA 1
ATOM 520 C C . LYS A 1 65 ? -3.254 4.187 23.437 1.00 63.22 65 LYS A C 1
ATOM 522 O O . LYS A 1 65 ? -3.425 2.988 23.595 1.00 63.22 65 LYS A O 1
ATOM 527 N N . ARG A 1 66 ? -3.831 4.861 22.440 1.00 71.19 66 ARG A N 1
ATOM 528 C CA . ARG A 1 66 ? -4.758 4.244 21.478 1.00 71.19 66 ARG A CA 1
ATOM 529 C C . ARG A 1 66 ? -4.058 3.924 20.155 1.00 71.19 66 ARG A C 1
ATOM 531 O O . ARG A 1 66 ? -4.443 4.444 19.109 1.00 71.19 66 ARG A O 1
ATOM 538 N N . LYS A 1 67 ? -2.996 3.111 20.202 1.00 82.00 67 LYS A N 1
ATOM 539 C CA . LYS A 1 67 ? -2.260 2.737 18.987 1.00 82.00 67 LYS A CA 1
ATOM 540 C C . LYS A 1 67 ? -2.724 1.394 18.450 1.00 82.00 67 LYS A C 1
ATOM 542 O O . LYS A 1 67 ? -2.702 0.386 19.155 1.00 82.00 67 LYS A O 1
ATOM 547 N N . LEU A 1 68 ? -3.086 1.396 17.175 1.00 85.69 68 LEU A N 1
ATOM 548 C CA . LEU A 1 68 ? -3.450 0.200 16.427 1.00 85.69 68 LEU A CA 1
ATOM 549 C C . LEU A 1 68 ? -2.200 -0.398 15.787 1.00 85.69 68 LEU A C 1
ATOM 551 O O . LEU A 1 68 ? -1.469 0.318 15.098 1.00 85.69 68 LEU A O 1
ATOM 555 N N . LYS A 1 69 ? -1.962 -1.696 15.988 1.00 83.56 69 LYS A N 1
ATOM 556 C CA . LYS A 1 69 ? -0.784 -2.370 15.432 1.00 83.56 69 LYS A CA 1
ATOM 557 C C . LYS A 1 69 ? -1.153 -3.154 14.175 1.00 83.56 69 LYS A C 1
ATOM 559 O O . LYS A 1 69 ? -1.801 -4.198 14.252 1.00 83.56 69 LYS A O 1
ATOM 564 N N . LEU A 1 70 ? -0.742 -2.647 13.017 1.00 84.94 70 LEU A N 1
ATOM 565 C CA . LEU A 1 70 ? -0.878 -3.336 11.737 1.00 84.94 70 LEU A CA 1
ATOM 566 C C . LEU A 1 70 ? 0.356 -4.209 11.486 1.00 84.94 70 LEU A C 1
ATOM 568 O O . LEU A 1 70 ? 1.487 -3.754 11.660 1.00 84.94 70 LEU A O 1
ATOM 572 N N . VAL A 1 71 ? 0.141 -5.442 11.042 1.00 86.75 71 VAL A N 1
ATOM 573 C CA . VAL A 1 71 ? 1.199 -6.343 10.566 1.00 86.75 71 VAL A CA 1
ATOM 574 C C . VAL A 1 71 ? 1.059 -6.457 9.054 1.00 86.75 71 VAL A C 1
ATOM 576 O O . VAL A 1 71 ? -0.006 -6.837 8.567 1.00 86.75 71 VAL A O 1
ATOM 579 N N . HIS A 1 72 ? 2.104 -6.091 8.316 1.00 88.75 72 HIS A N 1
ATOM 580 C CA . HIS A 1 72 ? 2.068 -5.976 6.861 1.00 88.75 72 HIS A CA 1
ATOM 581 C C . HIS A 1 72 ? 3.061 -6.926 6.175 1.00 88.75 72 HIS A C 1
ATOM 583 O O . HIS A 1 72 ? 4.241 -6.965 6.526 1.00 88.75 72 HIS A O 1
ATOM 589 N N . MET A 1 73 ? 2.565 -7.653 5.168 1.00 85.56 73 MET A N 1
ATOM 590 C CA . MET A 1 73 ? 3.320 -8.552 4.287 1.00 85.56 73 MET A CA 1
ATOM 591 C C . MET A 1 73 ? 2.948 -8.314 2.820 1.00 85.56 73 MET A C 1
ATOM 593 O O . MET A 1 73 ? 1.827 -7.917 2.518 1.00 85.56 73 MET A O 1
ATOM 597 N N . SER A 1 74 ? 3.842 -8.625 1.890 1.00 82.88 74 SER A N 1
ATOM 598 C CA . SER A 1 74 ? 3.570 -8.691 0.454 1.00 82.88 74 SER A CA 1
ATOM 599 C C . SER A 1 74 ? 4.474 -9.725 -0.221 1.00 82.88 74 SER A C 1
ATOM 601 O O . SER A 1 74 ? 5.462 -10.169 0.365 1.00 82.88 74 SER A O 1
ATOM 603 N N . ASP A 1 75 ? 4.139 -10.114 -1.454 1.00 75.38 75 ASP A N 1
ATOM 604 C CA . ASP A 1 75 ? 5.001 -10.924 -2.331 1.00 75.38 75 ASP A CA 1
ATOM 605 C C . ASP A 1 75 ? 5.513 -12.210 -1.660 1.00 75.38 75 ASP A C 1
ATOM 607 O O . ASP A 1 75 ? 6.700 -12.510 -1.667 1.00 75.38 75 ASP A O 1
ATOM 611 N N . SER A 1 76 ? 4.613 -12.972 -1.034 1.00 68.81 76 SER A N 1
ATOM 612 C CA . SER A 1 76 ? 4.969 -14.201 -0.311 1.00 68.81 76 SER A CA 1
ATOM 613 C C . SER A 1 76 ? 5.373 -15.360 -1.218 1.00 68.81 76 SER A C 1
ATOM 615 O O . SER A 1 76 ? 5.962 -16.321 -0.737 1.00 68.81 76 SER A O 1
ATOM 617 N N . HIS A 1 77 ? 5.041 -15.311 -2.515 1.00 71.62 77 HIS A N 1
ATOM 618 C CA . HIS A 1 77 ? 5.391 -16.337 -3.509 1.00 71.62 77 HIS A CA 1
ATOM 619 C C . HIS A 1 77 ? 5.102 -17.783 -3.073 1.00 71.62 77 HIS A C 1
ATOM 621 O O . HIS A 1 77 ? 5.800 -18.707 -3.466 1.00 71.62 77 HIS A O 1
ATOM 627 N N . GLN A 1 78 ? 4.039 -17.986 -2.289 1.00 70.81 78 GLN A N 1
ATOM 628 C CA . GLN A 1 78 ? 3.661 -19.278 -1.700 1.00 70.81 78 GLN A CA 1
ATOM 629 C C . GLN A 1 78 ? 4.601 -19.798 -0.593 1.00 70.81 78 GLN A C 1
ATOM 631 O O . GLN A 1 78 ? 4.264 -20.796 0.030 1.00 70.81 78 GLN A O 1
ATOM 636 N N . PHE A 1 79 ? 5.670 -19.090 -0.218 1.00 68.44 79 PHE A N 1
ATOM 637 C CA . PHE A 1 79 ? 6.634 -19.492 0.825 1.00 68.44 79 PHE A CA 1
ATOM 638 C C . PHE A 1 79 ? 6.200 -19.178 2.263 1.00 68.44 79 PHE A C 1
ATOM 640 O O . PHE A 1 79 ? 7.010 -19.061 3.177 1.00 68.44 79 PHE A O 1
ATOM 647 N N . HIS A 1 80 ? 4.902 -19.048 2.496 1.00 70.38 80 HIS A N 1
ATOM 648 C CA . HIS A 1 80 ? 4.353 -18.675 3.794 1.00 70.38 80 HIS A CA 1
ATOM 649 C C . HIS A 1 80 ? 4.642 -19.693 4.911 1.00 70.38 80 HIS A C 1
ATOM 651 O O . HIS A 1 80 ? 4.688 -19.324 6.082 1.00 70.38 80 HIS A O 1
ATOM 657 N N . GLU A 1 81 ? 4.871 -20.958 4.559 1.00 70.81 81 GLU A N 1
ATOM 658 C CA . GLU A 1 81 ? 5.284 -22.013 5.492 1.00 70.81 81 GLU A CA 1
ATOM 659 C C . GLU A 1 81 ? 6.695 -21.807 6.070 1.00 70.81 81 GLU A C 1
ATOM 661 O O . GLU A 1 81 ? 7.030 -22.390 7.099 1.00 70.81 81 GLU A O 1
ATOM 666 N N . HIS A 1 82 ? 7.512 -20.942 5.459 1.00 75.75 82 HIS A N 1
ATOM 667 C CA . HIS A 1 82 ? 8.860 -20.615 5.933 1.00 75.75 82 HIS A CA 1
ATOM 668 C C . HIS A 1 82 ? 8.905 -19.400 6.865 1.00 75.75 82 HIS A C 1
ATOM 670 O O . HIS A 1 82 ? 9.984 -18.992 7.301 1.00 75.75 82 HIS A O 1
ATOM 676 N N . LEU A 1 83 ? 7.753 -18.808 7.182 1.00 75.75 83 LEU A N 1
ATOM 677 C CA . LEU A 1 83 ? 7.665 -17.640 8.046 1.00 75.75 83 LEU A CA 1
ATOM 678 C C . LEU A 1 83 ? 7.940 -18.058 9.501 1.00 75.75 83 LEU A C 1
ATOM 680 O O . LEU A 1 83 ? 7.100 -18.662 10.164 1.00 75.75 83 LEU A O 1
ATOM 684 N N . LYS A 1 84 ? 9.156 -17.770 9.982 1.00 75.81 84 LYS A N 1
ATOM 685 C CA . LYS A 1 84 ? 9.674 -18.269 11.272 1.00 75.81 84 LYS A CA 1
ATOM 686 C C . LYS A 1 84 ? 8.999 -17.616 12.479 1.00 75.81 84 LYS A C 1
ATOM 688 O O . LYS A 1 84 ? 8.773 -18.282 13.483 1.00 75.81 84 LYS A O 1
ATOM 693 N N . ASN A 1 85 ? 8.682 -16.324 12.375 1.00 75.94 85 ASN A N 1
ATOM 694 C CA . ASN A 1 85 ? 8.142 -15.516 13.465 1.00 75.94 85 ASN A CA 1
ATOM 695 C C . ASN A 1 85 ? 6.962 -14.673 12.974 1.00 75.94 85 ASN A C 1
ATOM 697 O O . ASN A 1 85 ? 7.091 -13.933 12.002 1.00 75.94 85 ASN A O 1
ATOM 701 N N . PHE A 1 86 ? 5.831 -14.733 13.678 1.00 77.50 86 PHE A N 1
ATOM 702 C CA . PHE A 1 86 ? 4.678 -13.873 13.410 1.00 77.50 86 PHE A CA 1
ATOM 703 C C . PHE A 1 86 ? 4.508 -12.879 14.569 1.00 77.50 86 PHE A C 1
ATOM 705 O O . PHE A 1 86 ? 4.236 -13.315 15.692 1.00 77.50 86 PHE A O 1
ATOM 712 N N . PRO A 1 87 ? 4.691 -11.563 14.351 1.00 81.50 87 PRO A N 1
ATOM 713 C CA . PRO A 1 87 ? 4.609 -10.592 15.427 1.00 81.50 87 PRO A CA 1
ATOM 714 C C . PRO A 1 87 ? 3.163 -10.423 15.896 1.00 81.50 87 PRO A C 1
ATOM 716 O O . PRO A 1 87 ? 2.214 -10.524 15.117 1.00 81.50 87 PRO A O 1
ATOM 719 N N . GLU A 1 88 ? 2.989 -10.104 17.177 1.00 78.94 88 GLU A N 1
ATOM 720 C CA . GLU A 1 88 ? 1.680 -9.704 17.687 1.00 78.94 88 GLU A CA 1
ATOM 721 C C . GLU A 1 88 ? 1.213 -8.409 17.012 1.00 78.94 88 GLU A C 1
ATOM 723 O O . GLU A 1 88 ? 1.981 -7.443 16.921 1.00 78.94 88 GLU A O 1
ATOM 728 N N . GLY A 1 89 ? -0.055 -8.374 16.599 1.00 80.44 89 GLY A N 1
ATOM 729 C CA . GLY A 1 89 ? -0.732 -7.202 16.052 1.00 80.44 89 GLY A CA 1
ATOM 730 C C . GLY A 1 89 ? -2.252 -7.361 16.038 1.00 80.44 89 GLY A C 1
ATOM 731 O O . GLY A 1 89 ? -2.780 -8.443 16.301 1.00 80.44 89 GLY A O 1
ATOM 732 N N . ASP A 1 90 ? -2.949 -6.267 15.744 1.00 80.69 90 ASP A N 1
ATOM 733 C CA . ASP A 1 90 ? -4.411 -6.186 15.747 1.00 80.69 90 ASP A CA 1
ATOM 734 C C . ASP A 1 90 ? -5.020 -6.545 14.384 1.00 80.69 90 ASP A C 1
ATOM 736 O O . ASP A 1 90 ? -6.031 -7.244 14.314 1.00 80.69 90 ASP A O 1
ATOM 740 N N . ILE A 1 91 ? -4.407 -6.078 13.290 1.00 81.56 91 ILE A N 1
ATOM 741 C CA . ILE A 1 91 ? -4.876 -6.308 11.914 1.00 81.56 91 ILE A CA 1
ATOM 742 C C . ILE A 1 91 ? -3.700 -6.767 11.058 1.00 81.56 91 ILE A C 1
ATOM 744 O O . ILE A 1 91 ? -2.633 -6.154 11.080 1.00 81.56 91 ILE A O 1
ATOM 748 N N . PHE A 1 92 ? -3.917 -7.816 10.266 1.00 82.06 92 PHE A N 1
ATOM 749 C CA . PHE A 1 92 ? -2.942 -8.307 9.303 1.00 82.06 92 PHE A CA 1
ATOM 750 C C . PHE A 1 92 ? -3.361 -7.929 7.879 1.00 82.06 92 PHE A C 1
ATOM 752 O O . PHE A 1 92 ? -4.453 -8.269 7.414 1.00 82.06 92 PHE A O 1
ATOM 759 N N . ILE A 1 93 ? -2.480 -7.221 7.181 1.00 81.19 93 ILE A N 1
ATOM 760 C CA . ILE A 1 93 ? -2.671 -6.820 5.791 1.00 81.19 93 ILE A CA 1
ATOM 761 C C . ILE A 1 93 ? -1.628 -7.559 4.972 1.00 81.19 93 ILE A C 1
ATOM 763 O O . ILE A 1 93 ? -0.430 -7.422 5.212 1.00 81.19 93 ILE A O 1
ATOM 767 N N . HIS A 1 94 ? -2.088 -8.331 3.997 1.00 79.69 94 HIS A N 1
ATOM 768 C CA . HIS A 1 94 ? -1.202 -8.924 3.019 1.00 79.69 94 HIS A CA 1
ATOM 769 C C . HIS A 1 94 ? -1.507 -8.326 1.659 1.00 79.69 94 HIS A C 1
ATOM 771 O O . HIS A 1 94 ? -2.584 -8.514 1.102 1.00 79.69 94 HIS A O 1
ATOM 777 N N . SER A 1 95 ? -0.536 -7.648 1.072 1.00 73.56 95 SER A N 1
ATOM 778 C CA . SER A 1 95 ? -0.648 -7.089 -0.275 1.00 73.56 95 SER A CA 1
ATOM 779 C C . SER A 1 95 ? -0.451 -8.169 -1.364 1.00 73.56 95 SER A C 1
ATOM 781 O O . SER A 1 95 ? 0.142 -7.917 -2.400 1.00 73.56 95 SER A O 1
ATOM 783 N N . ALA A 1 96 ? -0.882 -9.403 -1.053 1.00 63.31 96 ALA A N 1
ATOM 784 C CA . ALA A 1 96 ? -0.846 -10.680 -1.789 1.00 63.31 96 ALA A CA 1
ATOM 785 C C . ALA A 1 96 ? -1.506 -11.779 -0.881 1.00 63.31 96 ALA A C 1
ATOM 787 O O . ALA A 1 96 ? -2.082 -11.456 0.155 1.00 63.31 96 ALA A O 1
ATOM 788 N N . ILE A 1 97 ? -1.508 -13.072 -1.226 1.00 46.41 97 ILE A N 1
ATOM 789 C CA . ILE A 1 97 ? -2.336 -14.112 -0.546 1.00 46.41 97 ILE A CA 1
ATOM 790 C C . ILE A 1 97 ? -1.748 -14.641 0.796 1.00 46.41 97 ILE A C 1
ATOM 792 O O . ILE A 1 97 ? -0.593 -15.061 0.803 1.00 46.41 97 ILE A O 1
ATOM 796 N N . PHE A 1 98 ? -2.555 -14.750 1.889 1.00 40.41 98 PHE A N 1
ATOM 797 C CA . PHE A 1 98 ? -2.260 -15.538 3.130 1.00 40.41 98 PHE A CA 1
ATOM 798 C C . PHE A 1 98 ? -3.468 -15.770 4.107 1.00 40.41 98 PHE A C 1
ATOM 800 O O . PHE A 1 98 ? -4.575 -15.291 3.857 1.00 40.41 98 PHE A O 1
ATOM 807 N N . LEU A 1 99 ? -3.266 -16.498 5.236 1.00 34.53 99 LEU A N 1
ATOM 808 C CA . LEU A 1 99 ? -4.225 -16.925 6.287 1.00 34.53 99 LEU A CA 1
ATOM 809 C C . LEU A 1 99 ? -3.935 -16.337 7.731 1.00 34.53 99 LEU A C 1
ATOM 811 O O . LEU A 1 99 ? -2.973 -16.810 8.299 1.00 34.53 99 LEU A O 1
ATOM 815 N N . ILE A 1 100 ? -4.747 -15.440 8.379 1.00 36.47 100 ILE A N 1
ATOM 816 C CA . ILE A 1 100 ? -5.019 -15.242 9.875 1.00 36.47 100 ILE A CA 1
ATOM 817 C C . ILE A 1 100 ? -6.167 -14.206 10.254 1.00 36.47 100 ILE A C 1
ATOM 819 O O . ILE A 1 100 ? -6.514 -13.365 9.455 1.00 36.47 100 ILE A O 1
ATOM 823 N N . ARG A 1 101 ? -6.791 -14.249 11.457 1.00 54.75 101 ARG A N 1
ATOM 824 C CA . ARG A 1 101 ? -7.927 -13.443 12.052 1.00 54.75 101 ARG A CA 1
ATOM 825 C C . ARG A 1 101 ? -8.740 -12.426 11.205 1.00 54.75 101 ARG A C 1
ATOM 827 O O . ARG A 1 101 ? -9.900 -12.712 10.930 1.00 54.75 101 ARG A O 1
ATOM 834 N N . VAL A 1 102 ? -8.203 -11.260 10.830 1.00 64.69 102 VAL A N 1
ATOM 835 C CA . VAL A 1 102 ? -8.794 -10.371 9.801 1.00 64.69 102 VAL A CA 1
ATOM 836 C C . VAL A 1 102 ? -7.725 -10.169 8.744 1.00 64.69 102 VAL A C 1
ATOM 838 O O . VAL A 1 102 ? -6.683 -9.587 9.031 1.00 64.69 102 VAL A O 1
ATOM 841 N N . LYS A 1 103 ? -7.984 -10.690 7.545 1.00 72.44 103 LYS A N 1
ATOM 842 C CA . LYS A 1 103 ? -7.045 -10.685 6.418 1.00 72.44 103 LYS A CA 1
ATOM 843 C C . LYS A 1 103 ? -7.573 -9.697 5.422 1.00 72.44 103 LYS A C 1
ATOM 845 O O . LYS A 1 103 ? -8.674 -9.904 4.919 1.00 72.44 103 LYS A O 1
ATOM 850 N N . ILE A 1 104 ? -6.807 -8.669 5.122 1.00 77.94 104 ILE A N 1
ATOM 851 C CA . ILE A 1 104 ? -7.086 -7.838 3.958 1.00 77.94 104 ILE A CA 1
ATOM 852 C C . ILE A 1 104 ? -6.076 -8.231 2.898 1.00 77.94 104 ILE A C 1
ATOM 854 O O . ILE A 1 104 ? -4.876 -8.218 3.164 1.00 77.94 104 ILE A O 1
ATOM 858 N N . VAL A 1 105 ? -6.587 -8.644 1.744 1.00 83.69 105 VAL A N 1
ATOM 859 C CA . VAL A 1 105 ? -5.808 -9.180 0.632 1.00 83.69 105 VAL A CA 1
ATOM 860 C C . VAL A 1 105 ? -6.085 -8.349 -0.609 1.00 83.69 105 VAL A C 1
ATOM 862 O O . VAL A 1 105 ? -7.241 -8.179 -0.992 1.00 83.69 105 VAL A O 1
ATOM 865 N N . ILE A 1 106 ? -5.029 -7.870 -1.256 1.00 83.56 106 ILE A N 1
ATOM 866 C CA . ILE A 1 106 ? -5.072 -7.454 -2.662 1.00 83.56 106 ILE A CA 1
ATOM 867 C C . ILE A 1 106 ? -4.283 -8.472 -3.488 1.00 83.56 106 ILE A C 1
ATOM 869 O O . ILE A 1 106 ? -3.447 -9.192 -2.945 1.00 83.56 106 ILE A O 1
ATOM 873 N N . PHE A 1 107 ? -4.563 -8.556 -4.783 1.00 88.75 107 PHE A N 1
ATOM 874 C CA . PHE A 1 107 ? -3.727 -9.334 -5.697 1.00 88.75 107 PHE A CA 1
ATOM 875 C C . PHE A 1 107 ? -2.563 -8.499 -6.231 1.00 88.75 107 PHE A C 1
ATOM 877 O O . PHE A 1 107 ? -2.591 -7.269 -6.179 1.00 88.75 107 PHE A O 1
ATOM 884 N N . GLY A 1 108 ? -1.560 -9.190 -6.762 1.00 76.56 108 GLY A N 1
ATOM 885 C CA . GLY A 1 108 ? -0.390 -8.616 -7.406 1.00 76.56 108 GLY A CA 1
ATOM 886 C C . GLY A 1 108 ? -0.156 -9.165 -8.810 1.00 76.56 108 GLY A C 1
ATOM 887 O O . GLY A 1 108 ? -0.936 -9.940 -9.366 1.00 76.56 108 GLY A O 1
ATOM 888 N N . ASN A 1 109 ? 0.968 -8.782 -9.415 1.00 80.50 109 ASN A N 1
ATOM 889 C CA . ASN A 1 109 ? 1.272 -9.126 -10.807 1.00 80.50 109 ASN A CA 1
ATOM 890 C C . ASN A 1 109 ? 1.433 -10.641 -11.060 1.00 80.50 109 ASN A C 1
ATOM 892 O O . ASN A 1 109 ? 1.306 -11.086 -12.197 1.00 80.50 109 ASN A O 1
ATOM 896 N N . HIS A 1 110 ? 1.678 -11.456 -10.035 1.00 81.00 110 HIS A N 1
ATOM 897 C CA . HIS A 1 110 ? 1.786 -12.912 -10.187 1.00 81.00 110 HIS A CA 1
ATOM 898 C C . HIS A 1 110 ? 0.433 -13.646 -10.144 1.00 81.00 110 HIS A C 1
ATOM 900 O O . HIS A 1 110 ? 0.362 -14.807 -10.541 1.00 81.00 110 HIS A O 1
ATOM 906 N N . ASP A 1 111 ? -0.658 -12.969 -9.778 1.00 78.94 111 ASP A N 1
ATOM 907 C CA . ASP A 1 111 ? -2.004 -13.547 -9.661 1.00 78.94 111 ASP A CA 1
ATOM 908 C C . ASP A 1 111 ? -2.760 -13.571 -11.010 1.00 78.94 111 ASP A C 1
ATOM 910 O O . ASP A 1 111 ? -3.956 -13.285 -11.089 1.00 78.94 111 ASP A O 1
ATOM 914 N N . ILE A 1 112 ? -2.061 -13.915 -12.102 1.00 80.75 112 ILE A N 1
ATOM 915 C CA . ILE A 1 112 ? -2.560 -13.853 -13.494 1.00 80.75 112 ILE A CA 1
ATOM 916 C C . ILE A 1 112 ? -3.888 -14.605 -13.670 1.00 80.75 112 ILE A C 1
ATOM 918 O O . ILE A 1 112 ? -4.759 -14.147 -14.408 1.00 80.75 112 ILE A O 1
ATOM 922 N N . GLY A 1 113 ? -4.060 -15.737 -12.980 1.00 79.88 113 GLY A N 1
ATOM 923 C CA . GLY A 1 113 ? -5.261 -16.574 -13.069 1.00 79.88 113 GLY A CA 1
ATOM 924 C C . GLY A 1 113 ? -6.552 -15.894 -12.597 1.00 79.88 113 GLY A C 1
ATOM 925 O O . GLY A 1 113 ? -7.634 -16.383 -12.909 1.00 79.88 113 GLY A O 1
ATOM 926 N N . PHE A 1 114 ? -6.453 -14.767 -11.885 1.00 84.25 114 PHE A N 1
ATOM 927 C CA . PHE A 1 114 ? -7.604 -14.000 -11.406 1.00 84.25 114 PHE A CA 1
ATOM 928 C C . PHE A 1 114 ? -7.878 -12.728 -12.221 1.00 84.25 114 PHE A C 1
ATOM 930 O O . PHE A 1 114 ? -8.830 -12.006 -11.922 1.00 84.25 114 PHE A O 1
ATOM 937 N N . ASN A 1 115 ? -7.101 -12.458 -13.278 1.00 82.75 115 ASN A N 1
ATOM 938 C CA . ASN A 1 115 ? -7.356 -11.328 -14.170 1.00 82.75 115 ASN A CA 1
ATOM 939 C C . ASN A 1 115 ? -8.764 -11.400 -14.776 1.00 82.75 115 ASN A C 1
ATOM 941 O O . ASN A 1 115 ? -9.140 -12.394 -15.393 1.00 82.75 115 ASN A O 1
ATOM 945 N N . GLY A 1 116 ? -9.529 -10.314 -14.645 1.00 82.00 116 GLY A N 1
ATOM 946 C CA . GLY A 1 116 ? -10.878 -10.207 -15.212 1.00 82.00 116 GLY A CA 1
ATOM 947 C C . GLY A 1 116 ? -11.959 -10.989 -14.456 1.00 82.00 116 GLY A C 1
ATOM 948 O O . GLY A 1 116 ? -13.132 -10.883 -14.808 1.00 82.00 116 GLY A O 1
ATOM 949 N N . ILE A 1 117 ? -11.601 -11.727 -13.401 1.00 88.50 117 ILE A N 1
ATOM 950 C CA . ILE A 1 117 ? -12.571 -12.347 -12.497 1.00 88.50 117 ILE A CA 1
ATOM 951 C C . ILE A 1 117 ? -13.170 -11.261 -11.600 1.00 88.50 117 ILE A C 1
ATOM 953 O O . ILE A 1 117 ? -12.468 -10.365 -11.130 1.00 88.50 117 ILE A O 1
ATOM 957 N N . SER A 1 118 ? -14.484 -11.312 -11.365 1.00 90.31 118 SER A N 1
ATOM 958 C CA . SER A 1 118 ? -15.139 -10.287 -10.552 1.00 90.31 118 SER A CA 1
ATOM 959 C C . SER A 1 118 ? -14.660 -10.346 -9.090 1.00 90.31 118 SER A C 1
ATOM 961 O O . SER A 1 118 ? -14.522 -11.442 -8.532 1.00 90.31 118 SER A O 1
ATOM 963 N N . PRO A 1 119 ? -14.468 -9.192 -8.417 1.00 87.88 119 PRO A N 1
ATOM 964 C CA . PRO A 1 119 ? -14.078 -9.170 -7.005 1.00 87.88 119 PRO A CA 1
ATOM 965 C C . PRO A 1 119 ? -15.061 -9.910 -6.093 1.00 87.88 119 PRO A C 1
ATOM 967 O O . PRO A 1 119 ? -14.662 -10.492 -5.087 1.00 87.88 119 PRO A O 1
ATOM 970 N N . GLU A 1 120 ? -16.346 -9.924 -6.457 1.00 88.81 120 GLU A N 1
ATOM 971 C CA . GLU A 1 120 ? -17.388 -10.672 -5.753 1.00 88.81 120 GLU A CA 1
ATOM 972 C C . GLU A 1 120 ? -17.179 -12.188 -5.859 1.00 88.81 120 GLU A C 1
ATOM 974 O O . GLU A 1 120 ? -17.244 -12.889 -4.848 1.00 88.81 120 GLU A O 1
ATOM 979 N N . PHE A 1 121 ? -16.859 -12.702 -7.052 1.00 88.69 121 PHE A N 1
ATOM 980 C CA . PHE A 1 121 ? -16.572 -14.124 -7.229 1.00 88.69 121 PHE A CA 1
ATOM 981 C C . PHE A 1 121 ? -15.342 -14.538 -6.420 1.00 88.69 121 PHE A C 1
ATOM 983 O O . PHE A 1 121 ? -15.398 -15.537 -5.699 1.00 88.69 121 PHE A O 1
ATOM 990 N N . VAL A 1 122 ? -14.261 -13.752 -6.490 1.00 88.25 122 VAL A N 1
ATOM 991 C CA . VAL A 1 122 ? -13.038 -13.997 -5.710 1.00 88.25 122 VAL A CA 1
ATOM 992 C C . VAL A 1 122 ? -13.353 -14.007 -4.216 1.00 88.25 122 VAL A C 1
ATOM 994 O O . VAL A 1 122 ? -12.999 -14.955 -3.516 1.00 88.25 122 VAL A O 1
ATOM 997 N N . GLN A 1 123 ? -14.068 -12.994 -3.724 1.00 90.25 123 GLN A N 1
ATOM 998 C CA . GLN A 1 123 ? -14.430 -12.879 -2.312 1.00 90.25 123 GLN A CA 1
ATOM 999 C C . GLN A 1 123 ? -15.274 -14.063 -1.813 1.00 90.25 123 GLN A C 1
ATOM 1001 O O . GLN A 1 123 ? -15.073 -14.521 -0.685 1.00 90.25 123 GLN A O 1
ATOM 1006 N N . ASN A 1 124 ? -16.219 -14.541 -2.626 1.00 86.38 124 ASN A N 1
ATOM 1007 C CA . ASN A 1 124 ? -17.195 -15.548 -2.211 1.00 86.38 124 ASN A CA 1
ATOM 1008 C C . ASN A 1 124 ? -16.732 -16.993 -2.436 1.00 86.38 124 ASN A C 1
ATOM 1010 O O . ASN A 1 124 ? -17.239 -17.883 -1.759 1.00 86.38 124 ASN A O 1
ATOM 1014 N N . ASN A 1 125 ? -15.781 -17.234 -3.346 1.00 84.50 125 ASN A N 1
ATOM 1015 C CA . ASN A 1 125 ? -15.397 -18.594 -3.753 1.00 84.50 125 ASN A CA 1
ATOM 1016 C C . ASN A 1 125 ? -13.908 -18.909 -3.563 1.00 84.50 125 ASN A C 1
ATOM 1018 O O . ASN A 1 125 ? -13.555 -20.076 -3.433 1.00 84.50 125 ASN A O 1
ATOM 1022 N N . VAL A 1 126 ? -13.035 -17.897 -3.545 1.00 84.75 126 VAL A N 1
ATOM 1023 C CA . VAL A 1 126 ? -11.574 -18.089 -3.495 1.00 84.75 126 VAL A CA 1
ATOM 1024 C C . VAL A 1 126 ? -11.030 -17.662 -2.134 1.00 84.75 126 VAL A C 1
ATOM 1026 O O . VAL A 1 126 ? -10.434 -18.450 -1.407 1.00 84.75 126 VAL A O 1
ATOM 1029 N N . LEU A 1 127 ? -11.282 -16.411 -1.756 1.00 84.81 127 LEU A N 1
ATOM 1030 C CA . LEU A 1 127 ? -10.769 -15.780 -0.543 1.00 84.81 127 LEU A CA 1
ATOM 1031 C C . LEU A 1 127 ? -11.849 -15.718 0.547 1.00 84.81 127 LEU A C 1
ATOM 1033 O O . LEU A 1 127 ? -12.084 -14.679 1.156 1.00 84.81 127 LEU A O 1
ATOM 1037 N N . THR A 1 128 ? -12.509 -16.847 0.821 1.00 83.25 128 THR A N 1
ATOM 1038 C CA . THR A 1 128 ? -13.653 -16.935 1.757 1.00 83.25 128 THR A CA 1
ATOM 1039 C C . THR A 1 128 ? -13.296 -16.587 3.204 1.00 83.25 128 THR A C 1
ATOM 1041 O O . THR A 1 128 ? -14.126 -16.044 3.941 1.00 83.25 128 THR A O 1
ATOM 1044 N N . ASN A 1 129 ? -12.041 -16.855 3.574 1.00 80.00 129 ASN A N 1
ATOM 1045 C CA . ASN A 1 129 ? -11.455 -16.596 4.887 1.00 80.00 129 ASN A CA 1
ATOM 1046 C C . ASN A 1 129 ? -10.674 -15.275 4.949 1.00 80.00 129 ASN A C 1
ATOM 1048 O O . ASN A 1 129 ? -9.933 -15.062 5.905 1.00 80.00 129 ASN A O 1
ATOM 1052 N N . ALA A 1 130 ? -10.784 -14.420 3.935 1.00 84.06 130 ALA A N 1
ATOM 1053 C CA . ALA A 1 130 ? -10.120 -13.125 3.852 1.00 84.06 130 ALA A CA 1
ATOM 1054 C C . ALA A 1 130 ? -11.087 -12.066 3.315 1.00 84.06 130 ALA A C 1
ATOM 1056 O O . ALA A 1 130 ? -12.203 -12.365 2.902 1.00 84.06 130 ALA A O 1
ATOM 1057 N N . ILE A 1 131 ? -10.657 -10.814 3.320 1.00 87.69 131 ILE A N 1
ATOM 1058 C CA . ILE A 1 131 ? -11.342 -9.698 2.689 1.00 87.69 131 ILE A CA 1
ATOM 1059 C C . ILE A 1 131 ? -10.492 -9.283 1.517 1.00 87.69 131 ILE A C 1
ATOM 1061 O O . ILE A 1 131 ? -9.420 -8.707 1.670 1.00 87.69 131 ILE A O 1
ATOM 1065 N N . TYR A 1 132 ? -10.986 -9.621 0.341 1.00 90.38 132 TYR A N 1
ATOM 1066 C CA . TYR A 1 132 ? -10.344 -9.265 -0.902 1.00 90.38 132 TYR A CA 1
ATOM 1067 C C . TYR A 1 132 ? -10.705 -7.830 -1.284 1.00 90.38 132 TYR A C 1
ATOM 1069 O O . TYR A 1 132 ? -11.887 -7.482 -1.254 1.00 90.38 132 TYR A O 1
ATOM 1077 N N . LEU A 1 133 ? -9.734 -7.002 -1.655 1.00 91.94 133 LEU A N 1
ATOM 1078 C CA . LEU A 1 133 ? -9.973 -5.662 -2.184 1.00 91.94 133 LEU A CA 1
ATOM 1079 C C . LEU A 1 133 ? -9.426 -5.562 -3.611 1.00 91.94 133 LEU A C 1
ATOM 1081 O O . LEU A 1 133 ? -8.274 -5.892 -3.882 1.00 91.94 133 LEU A O 1
ATOM 1085 N N . GLN A 1 134 ? -10.262 -5.067 -4.517 1.00 94.06 134 GLN A N 1
ATOM 1086 C CA . GLN A 1 134 ? -9.861 -4.642 -5.852 1.00 94.06 134 GLN A CA 1
ATOM 1087 C C . GLN A 1 134 ? -10.685 -3.421 -6.219 1.00 94.06 134 GLN A C 1
ATOM 1089 O O . GLN A 1 134 ? -11.866 -3.549 -6.531 1.00 94.06 134 GLN A O 1
ATOM 1094 N N . ASP A 1 135 ? -10.054 -2.252 -6.162 1.00 95.69 135 ASP A N 1
ATOM 1095 C CA . ASP A 1 135 ? -10.704 -0.954 -6.344 1.00 95.69 135 ASP A CA 1
ATOM 1096 C C . ASP A 1 135 ? -11.860 -0.744 -5.339 1.00 95.69 135 ASP A C 1
ATOM 1098 O O . ASP A 1 135 ? -12.911 -0.188 -5.660 1.00 95.69 135 ASP A O 1
ATOM 1102 N N . GLN A 1 136 ? -11.679 -1.239 -4.108 1.00 95.94 136 GLN A N 1
ATOM 1103 C CA . GLN A 1 136 ? -12.708 -1.296 -3.065 1.00 95.94 136 GLN A CA 1
ATOM 1104 C C . GLN A 1 136 ? -12.164 -0.849 -1.708 1.00 95.94 136 GLN A C 1
ATOM 1106 O O . GLN A 1 136 ? -10.977 -1.009 -1.407 1.00 95.94 136 GLN A O 1
ATOM 1111 N N . SER A 1 137 ? -13.069 -0.350 -0.864 1.00 94.69 137 SER A N 1
ATOM 1112 C CA . SER A 1 137 ? -12.790 -0.034 0.535 1.00 94.69 137 SER A CA 1
ATOM 1113 C C . SER A 1 137 ? -13.319 -1.095 1.489 1.00 94.69 137 SER A C 1
ATOM 1115 O O . SER A 1 137 ? -14.330 -1.750 1.234 1.00 94.69 137 SER A O 1
ATOM 1117 N N . VAL A 1 138 ? -12.679 -1.189 2.649 1.00 92.81 138 VAL A N 1
ATOM 1118 C CA . VAL A 1 138 ? -13.238 -1.810 3.841 1.00 92.81 138 VAL A CA 1
ATOM 1119 C C . VAL A 1 138 ? -13.162 -0.851 5.023 1.00 92.81 138 VAL A C 1
ATOM 1121 O O . VAL A 1 138 ? -12.117 -0.268 5.304 1.00 92.81 138 VAL A O 1
ATOM 1124 N N . ILE A 1 139 ? -14.285 -0.689 5.714 1.00 92.12 139 ILE A N 1
ATOM 1125 C CA . ILE A 1 139 ? -14.388 0.036 6.974 1.00 92.12 139 ILE A CA 1
ATOM 1126 C C . ILE A 1 139 ? -14.320 -0.975 8.109 1.00 92.12 139 ILE A C 1
ATOM 1128 O O . ILE A 1 139 ? -15.145 -1.884 8.208 1.00 92.12 139 ILE A O 1
ATOM 1132 N N . ILE A 1 140 ? -13.356 -0.776 8.994 1.00 85.62 140 ILE A N 1
ATOM 1133 C CA . ILE A 1 140 ? -13.227 -1.501 10.249 1.00 85.62 140 ILE A CA 1
ATOM 1134 C C . ILE A 1 140 ? -13.906 -0.669 11.329 1.00 85.62 140 ILE A C 1
ATOM 1136 O O . ILE A 1 140 ? -13.524 0.477 11.574 1.00 85.62 140 ILE A O 1
ATOM 1140 N N . LYS A 1 141 ? 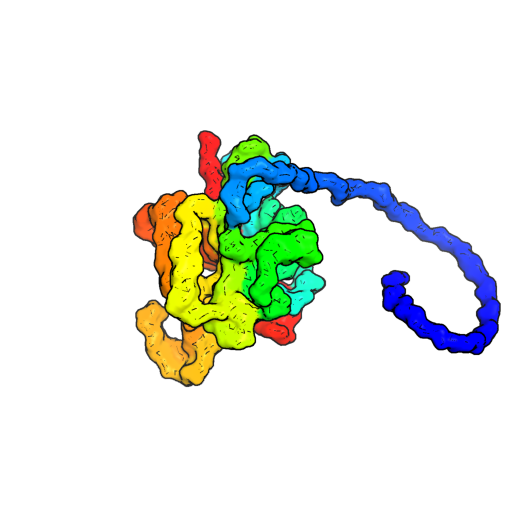-14.920 -1.243 11.975 1.00 85.75 141 LYS A N 1
ATOM 1141 C CA . LYS A 1 141 ? -15.590 -0.674 13.144 1.00 85.75 141 LYS A CA 1
ATOM 1142 C C . LYS A 1 141 ? -15.141 -1.403 14.405 1.00 85.75 141 LYS A C 1
ATOM 1144 O O . LYS A 1 141 ? -15.008 -2.623 14.397 1.00 85.75 141 LYS A O 1
ATOM 1149 N N . TYR A 1 142 ? -14.948 -0.656 15.484 1.00 80.88 142 TYR A N 1
ATOM 1150 C CA . TYR A 1 142 ? -14.673 -1.181 16.815 1.00 80.88 142 TYR A CA 1
ATOM 1151 C C . TYR A 1 142 ? -15.691 -0.613 17.799 1.00 80.88 142 TYR A C 1
ATOM 1153 O O . TYR A 1 142 ? -15.838 0.609 17.906 1.00 80.88 142 TYR A O 1
ATOM 1161 N N . LYS A 1 143 ? -16.420 -1.499 18.491 1.00 80.56 143 LYS A N 1
ATOM 1162 C CA . LYS A 1 143 ? -17.505 -1.136 19.425 1.00 80.56 143 LYS A CA 1
ATOM 1163 C C . LYS A 1 143 ? -18.502 -0.137 18.809 1.00 80.56 143 LYS A C 1
ATOM 1165 O O . LYS A 1 143 ? -18.783 0.915 19.383 1.00 80.56 143 LY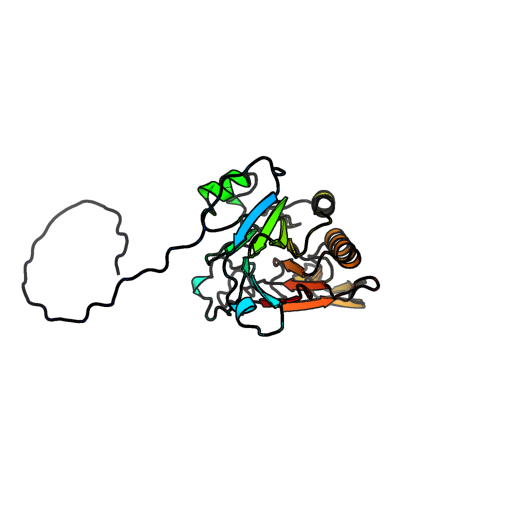S A O 1
ATOM 1170 N N . GLY A 1 144 ? -18.973 -0.429 17.595 1.00 77.94 144 GLY A N 1
ATOM 1171 C CA . GLY A 1 144 ? -19.921 0.403 16.844 1.00 77.94 144 GLY A CA 1
ATOM 1172 C C . GLY A 1 144 ? -19.364 1.699 16.230 1.00 77.94 144 GLY A C 1
ATOM 1173 O O . GLY A 1 144 ? -20.063 2.334 15.440 1.00 77.94 144 GLY A O 1
ATOM 1174 N N . LYS A 1 145 ? -18.118 2.101 16.524 1.00 83.31 145 LYS A N 1
ATOM 1175 C CA . LYS A 1 145 ? -17.483 3.305 15.952 1.00 83.31 145 LYS A CA 1
ATOM 1176 C C . LYS A 1 145 ? -16.549 2.937 14.803 1.00 83.31 145 LYS A C 1
ATOM 1178 O O . LYS A 1 145 ? -15.830 1.947 14.893 1.00 83.31 145 LYS A O 1
ATOM 1183 N N . GLN A 1 146 ? -16.529 3.734 13.734 1.00 87.06 146 GLN A N 1
ATOM 1184 C CA . GLN A 1 146 ? -15.529 3.574 12.675 1.00 87.06 146 GLN A CA 1
ATOM 1185 C C . GLN A 1 146 ? -14.132 3.817 13.249 1.00 87.06 146 GLN A C 1
ATOM 1187 O O . GLN A 1 146 ? -13.865 4.868 13.824 1.00 87.06 146 GLN A O 1
ATOM 1192 N N . LEU A 1 147 ? -13.267 2.823 13.083 1.00 85.75 147 LEU A N 1
ATOM 1193 C CA . LEU A 1 147 ? -11.888 2.841 13.542 1.00 85.75 147 LEU A CA 1
ATOM 1194 C C . LEU A 1 147 ? -10.931 3.204 12.408 1.00 85.75 147 LEU A C 1
ATOM 1196 O O . LEU A 1 147 ? -10.008 3.986 12.610 1.00 85.75 147 LEU A O 1
ATOM 1200 N N . LEU A 1 148 ? -11.136 2.595 11.236 1.00 89.25 148 LEU A N 1
ATOM 1201 C CA . LEU A 1 148 ? -10.210 2.683 10.112 1.00 89.25 148 LEU A CA 1
ATOM 1202 C C . LEU A 1 148 ? -10.938 2.417 8.791 1.00 89.25 148 LEU A C 1
ATOM 1204 O O . LEU A 1 148 ? -11.732 1.479 8.710 1.00 89.25 148 LEU A O 1
ATOM 1208 N N . LYS A 1 149 ? -10.634 3.185 7.745 1.00 92.69 149 LYS A N 1
ATOM 1209 C CA . LYS A 1 149 ? -11.019 2.892 6.361 1.00 92.69 149 LYS A CA 1
ATOM 1210 C C . LYS A 1 149 ? -9.784 2.545 5.537 1.00 92.69 149 LYS A C 1
ATOM 1212 O O . LYS A 1 149 ? -8.853 3.341 5.427 1.00 92.69 149 LYS A O 1
ATOM 1217 N N . ILE A 1 150 ? -9.790 1.359 4.941 1.00 95.06 150 ILE A N 1
ATOM 1218 C CA . ILE A 1 150 ? -8.698 0.844 4.113 1.00 95.06 150 ILE A CA 1
ATOM 1219 C C . ILE A 1 150 ? -9.192 0.753 2.674 1.00 95.06 150 ILE A C 1
ATOM 1221 O O . ILE A 1 150 ? -10.267 0.205 2.441 1.00 95.06 150 ILE A O 1
ATOM 1225 N N . TYR A 1 151 ? -8.430 1.262 1.709 1.00 96.69 151 TYR A N 1
ATOM 1226 C CA . TYR A 1 151 ? -8.699 1.067 0.280 1.00 96.69 151 TYR A CA 1
ATOM 1227 C C . TYR A 1 151 ? -7.596 0.232 -0.359 1.00 96.69 151 TYR A C 1
ATOM 1229 O O . TYR A 1 151 ? -6.416 0.473 -0.109 1.00 96.69 151 TYR A O 1
ATOM 1237 N N . GLY A 1 152 ? -7.987 -0.746 -1.175 1.00 96.44 152 GLY A N 1
ATOM 1238 C CA . GLY A 1 152 ? -7.067 -1.676 -1.819 1.00 96.44 152 GLY A CA 1
ATOM 1239 C C . GLY A 1 152 ? -7.257 -1.729 -3.329 1.00 96.44 152 GLY A C 1
ATOM 1240 O O . GLY A 1 152 ? -8.383 -1.863 -3.814 1.00 96.44 152 GLY A O 1
ATOM 1241 N N . THR A 1 153 ? -6.154 -1.661 -4.072 1.00 95.06 153 THR A N 1
ATOM 1242 C CA . THR A 1 153 ? -6.158 -1.776 -5.534 1.00 95.06 153 THR A CA 1
ATOM 1243 C C . THR A 1 153 ? -4.913 -2.518 -6.057 1.00 95.06 153 THR A C 1
ATOM 1245 O O . THR A 1 153 ? -3.798 -2.228 -5.620 1.00 95.06 153 THR A O 1
ATOM 1248 N N . PRO A 1 154 ? -5.061 -3.501 -6.969 1.00 94.44 154 PRO A N 1
ATOM 1249 C CA . PRO A 1 154 ? -3.974 -4.409 -7.345 1.00 94.44 154 PRO A CA 1
ATOM 1250 C C . PRO A 1 154 ? -3.130 -3.926 -8.534 1.00 94.44 154 PRO A C 1
ATOM 1252 O O . PRO A 1 154 ? -2.181 -4.605 -8.921 1.00 94.44 154 PRO A O 1
ATOM 1255 N N . TRP A 1 155 ? -3.489 -2.808 -9.177 1.00 95.12 155 TRP A N 1
ATOM 1256 C CA . TRP A 1 155 ? -2.940 -2.461 -10.490 1.00 95.12 155 TRP A CA 1
ATOM 1257 C C . TRP A 1 155 ? -1.428 -2.205 -10.471 1.00 95.12 155 TRP A C 1
ATOM 1259 O O . TRP A 1 155 ? -0.869 -1.615 -9.546 1.00 95.12 155 TRP A O 1
ATOM 1269 N N . THR A 1 156 ? -0.758 -2.623 -11.542 1.00 91.75 156 THR A N 1
ATOM 1270 C CA . THR A 1 156 ? 0.687 -2.486 -11.745 1.00 91.75 156 THR A CA 1
ATOM 1271 C C . THR A 1 156 ? 1.001 -2.045 -13.167 1.00 91.75 156 THR A C 1
ATOM 1273 O O . THR A 1 156 ? 0.160 -2.127 -14.059 1.00 91.75 156 THR A O 1
ATOM 1276 N N . SER A 1 157 ? 2.244 -1.617 -13.401 1.00 89.31 157 SER A N 1
ATOM 1277 C CA . SER A 1 157 ? 2.756 -1.345 -14.754 1.00 89.31 157 SER A CA 1
ATOM 1278 C C . SER A 1 157 ? 3.673 -2.449 -15.297 1.00 89.31 157 SER A C 1
ATOM 1280 O O . SER A 1 157 ? 4.520 -2.200 -16.158 1.00 89.31 157 SER A O 1
ATOM 1282 N N . SER A 1 158 ? 3.508 -3.675 -14.787 1.00 85.50 158 SER A N 1
ATOM 1283 C CA . SER A 1 158 ? 4.228 -4.855 -15.269 1.00 85.50 158 SER A CA 1
ATOM 1284 C C . SER A 1 158 ? 3.847 -5.188 -16.716 1.00 85.50 158 SER A C 1
ATOM 1286 O O . SER A 1 158 ? 2.767 -4.855 -17.193 1.00 85.50 158 SER A O 1
ATOM 1288 N N . ARG A 1 159 ? 4.745 -5.839 -17.459 1.00 82.19 159 ARG A N 1
ATOM 1289 C CA . ARG A 1 159 ? 4.454 -6.300 -18.827 1.00 82.19 159 ARG A CA 1
ATOM 1290 C C . ARG A 1 159 ? 4.028 -7.761 -18.797 1.00 82.19 159 ARG A C 1
ATOM 1292 O O . ARG A 1 159 ? 4.753 -8.571 -18.237 1.00 82.19 159 ARG A O 1
ATOM 1299 N N . ASN A 1 160 ? 2.915 -8.082 -19.458 1.00 80.50 160 ASN A N 1
ATOM 1300 C CA . ASN A 1 160 ? 2.400 -9.449 -19.642 1.00 80.50 160 ASN A CA 1
ATOM 1301 C C . ASN A 1 160 ? 2.109 -10.212 -18.334 1.00 80.50 160 ASN A C 1
ATOM 1303 O O . ASN A 1 160 ? 2.262 -11.428 -18.284 1.00 80.50 160 ASN A O 1
ATOM 1307 N N . MET A 1 161 ? 1.699 -9.502 -17.281 1.00 85.19 161 MET A N 1
ATOM 1308 C CA . MET A 1 161 ? 1.446 -10.065 -15.952 1.00 85.19 161 MET A CA 1
ATOM 1309 C C . MET A 1 161 ? 0.026 -9.724 -15.463 1.00 85.19 161 MET A C 1
ATOM 1311 O O . MET A 1 161 ? -0.745 -9.031 -16.133 1.00 85.19 161 MET A O 1
ATOM 1315 N N . GLY A 1 162 ? -0.329 -10.221 -14.279 1.00 82.19 162 GLY A N 1
ATOM 1316 C CA . GLY A 1 162 ? -1.574 -9.932 -13.575 1.00 82.19 162 GLY A CA 1
ATOM 1317 C C . GLY A 1 162 ? -1.759 -8.434 -13.346 1.00 82.19 162 GLY A C 1
ATOM 1318 O O . GLY A 1 162 ? -0.772 -7.712 -13.180 1.00 82.19 162 GLY A O 1
ATOM 1319 N N . PHE A 1 163 ? -3.007 -7.963 -13.372 1.00 88.00 163 PHE A N 1
ATOM 1320 C CA . PHE A 1 163 ? -3.393 -6.600 -12.989 1.00 88.00 163 PHE A CA 1
ATOM 1321 C C . PHE A 1 163 ? -2.514 -5.513 -13.625 1.00 88.00 163 PHE A C 1
ATOM 1323 O O . PHE A 1 163 ? -2.184 -4.507 -13.007 1.00 88.00 163 PHE A O 1
ATOM 1330 N N . SER A 1 164 ? -2.077 -5.740 -14.862 1.00 91.06 164 SER A N 1
ATOM 1331 C CA . SER A 1 164 ? -1.115 -4.887 -15.551 1.00 91.06 164 SER A CA 1
ATOM 1332 C C . SER A 1 164 ? -1.825 -3.905 -16.475 1.00 91.06 164 SER A C 1
ATOM 1334 O O . SER A 1 164 ? -2.610 -4.305 -17.333 1.00 91.06 164 SER A O 1
ATOM 1336 N N . MET A 1 165 ? -1.527 -2.619 -16.321 1.00 90.19 165 MET A N 1
ATOM 1337 C CA . MET A 1 165 ? -2.022 -1.537 -17.171 1.00 90.19 165 MET A CA 1
ATOM 1338 C C . MET A 1 165 ? -0.854 -0.666 -17.629 1.00 90.19 165 MET A C 1
ATOM 1340 O O . MET A 1 165 ? 0.193 -0.591 -16.981 1.00 90.19 165 MET A O 1
ATOM 1344 N N . ASN A 1 166 ? -1.012 0.014 -18.765 1.00 88.81 166 ASN A N 1
ATOM 1345 C CA . ASN A 1 166 ? -0.004 0.984 -19.173 1.00 88.81 166 ASN A CA 1
ATOM 1346 C C . ASN A 1 166 ? 0.011 2.186 -18.206 1.00 88.81 166 ASN A C 1
ATOM 1348 O O . ASN A 1 166 ? -0.948 2.445 -17.479 1.00 88.81 166 ASN A O 1
ATOM 1352 N N . ARG A 1 167 ? 1.118 2.936 -18.205 1.00 81.25 167 ARG A N 1
ATOM 1353 C CA . ARG A 1 167 ? 1.336 4.040 -17.257 1.00 81.25 167 ARG A CA 1
ATOM 1354 C C . ARG A 1 167 ? 0.316 5.180 -17.354 1.00 81.25 167 ARG A C 1
ATOM 1356 O O . ARG A 1 167 ? 0.170 5.884 -16.364 1.00 81.25 167 ARG A O 1
ATOM 1363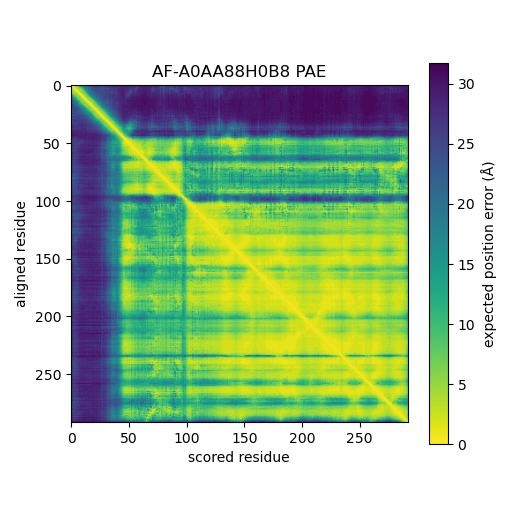 N N . LYS A 1 168 ? -0.340 5.375 -18.502 1.00 81.81 168 LYS A N 1
ATOM 1364 C CA . LYS A 1 168 ? -1.365 6.417 -18.668 1.00 81.81 168 LYS A CA 1
ATOM 1365 C C . LYS A 1 168 ? -2.706 5.952 -18.112 1.00 81.81 168 LYS A C 1
ATOM 1367 O O . LYS A 1 168 ? -3.325 6.666 -17.342 1.00 81.81 168 LYS A O 1
ATOM 1372 N N . ASP A 1 169 ? -3.119 4.732 -18.433 1.00 88.94 169 ASP A N 1
ATOM 1373 C CA . ASP A 1 169 ? -4.434 4.231 -18.019 1.00 88.94 169 ASP A CA 1
ATOM 1374 C C . ASP A 1 169 ? -4.486 3.929 -16.517 1.00 88.94 169 ASP A C 1
ATOM 1376 O O . ASP A 1 169 ? -5.518 4.115 -15.875 1.00 88.94 169 ASP A O 1
ATOM 1380 N N . ILE A 1 170 ? -3.358 3.509 -15.934 1.00 94.06 170 ILE A N 1
ATOM 1381 C CA . ILE A 1 170 ? -3.268 3.262 -14.491 1.00 94.06 170 ILE A CA 1
ATOM 1382 C C . ILE A 1 170 ? -3.406 4.550 -13.666 1.00 94.06 170 ILE A C 1
ATOM 1384 O O . ILE A 1 170 ? -3.805 4.492 -12.509 1.00 94.06 170 ILE A O 1
ATOM 1388 N N . GLU A 1 171 ? -3.126 5.721 -14.247 1.00 94.25 171 GLU A N 1
ATOM 1389 C CA . GLU A 1 171 ? -3.305 7.007 -13.566 1.00 94.25 171 GLU A CA 1
ATOM 1390 C C . GLU A 1 171 ? -4.766 7.242 -13.178 1.00 94.25 171 GLU A C 1
ATOM 1392 O O . GLU A 1 171 ? -5.040 7.719 -12.077 1.00 94.25 171 GLU A O 1
ATOM 1397 N N . GLN A 1 172 ? -5.712 6.811 -14.020 1.00 94.25 172 GLN A N 1
ATOM 1398 C CA . GLN A 1 172 ? -7.131 6.893 -13.685 1.00 94.25 172 GLN A CA 1
ATOM 1399 C C . GLN A 1 172 ? -7.460 6.075 -12.431 1.00 94.25 172 GLN A C 1
ATOM 1401 O O . GLN A 1 172 ? -8.200 6.546 -11.574 1.00 94.25 172 GLN A O 1
ATOM 1406 N N . LYS A 1 173 ? -6.842 4.898 -12.264 1.00 95.75 173 LYS A N 1
ATOM 1407 C CA . LYS A 1 173 ? -7.027 4.070 -11.062 1.00 95.75 173 LYS A CA 1
ATOM 1408 C C . LYS A 1 173 ? -6.566 4.773 -9.793 1.00 95.75 173 LYS A C 1
ATOM 1410 O O . LYS A 1 173 ? -7.194 4.617 -8.753 1.00 95.75 173 LYS A O 1
ATOM 1415 N N . TRP A 1 174 ? -5.508 5.576 -9.874 1.00 96.62 174 TRP A N 1
ATOM 1416 C CA . TRP A 1 174 ? -5.045 6.382 -8.744 1.00 96.62 174 TRP A CA 1
ATOM 1417 C C . TRP A 1 174 ? -5.992 7.548 -8.448 1.00 96.62 174 TRP A C 1
ATOM 1419 O O . TRP A 1 174 ? -6.256 7.849 -7.284 1.00 96.62 174 TRP A O 1
ATOM 1429 N N . ASN A 1 175 ? -6.546 8.174 -9.486 1.00 94.62 175 ASN A N 1
ATOM 1430 C CA . ASN A 1 175 ? -7.527 9.250 -9.339 1.00 94.62 175 ASN A CA 1
ATOM 1431 C C . ASN A 1 175 ? -8.846 8.760 -8.722 1.00 94.62 175 ASN A C 1
ATOM 1433 O O . ASN A 1 175 ? -9.476 9.505 -7.974 1.00 94.62 175 ASN A O 1
ATOM 1437 N N . ASP A 1 176 ? -9.222 7.505 -8.979 1.00 95.44 176 ASP A N 1
ATOM 1438 C CA . ASP A 1 176 ? -10.436 6.879 -8.445 1.00 95.44 176 ASP A CA 1
ATOM 1439 C C . ASP A 1 176 ? -10.319 6.481 -6.958 1.00 95.44 176 ASP A C 1
ATOM 1441 O O . ASP A 1 176 ? -11.324 6.129 -6.333 1.00 95.44 176 ASP A O 1
ATOM 1445 N N . ILE A 1 177 ? -9.117 6.542 -6.363 1.00 96.81 177 ILE A N 1
ATOM 1446 C CA . ILE A 1 177 ? -8.921 6.293 -4.926 1.00 96.81 177 ILE A CA 1
ATOM 1447 C C . ILE A 1 177 ? -9.771 7.306 -4.135 1.00 96.81 177 ILE A C 1
ATOM 1449 O O . ILE A 1 177 ? -9.664 8.500 -4.403 1.00 96.81 177 ILE A O 1
ATOM 1453 N N . PRO A 1 178 ? -10.590 6.907 -3.146 1.00 95.69 178 PRO A N 1
ATOM 1454 C CA . PRO A 1 178 ? -11.388 7.852 -2.362 1.00 95.69 178 PRO A CA 1
ATOM 1455 C C . PRO A 1 178 ? -10.530 8.790 -1.497 1.00 95.69 178 PRO A C 1
ATOM 1457 O O . PRO A 1 178 ? -9.472 8.406 -1.006 1.00 95.69 178 PRO A O 1
ATOM 1460 N N . ASN A 1 179 ? -11.004 10.019 -1.264 1.00 94.62 179 ASN A N 1
ATOM 1461 C CA . ASN A 1 179 ? -10.298 10.999 -0.420 1.00 94.62 179 ASN A CA 1
ATOM 1462 C C . ASN A 1 179 ? -10.356 10.673 1.085 1.00 94.62 179 ASN A C 1
ATOM 1464 O O . ASN A 1 179 ? -9.583 11.218 1.865 1.00 94.62 179 ASN A O 1
ATOM 1468 N N . ASP A 1 180 ? -11.297 9.830 1.511 1.00 92.81 180 ASP A N 1
ATOM 1469 C CA . ASP A 1 180 ? -11.657 9.616 2.915 1.00 92.81 180 ASP A CA 1
ATOM 1470 C C . ASP A 1 180 ? -11.066 8.328 3.514 1.00 92.81 180 ASP A C 1
ATOM 1472 O O . ASP A 1 180 ? -11.699 7.687 4.349 1.00 92.81 180 ASP A O 1
ATOM 1476 N N . ILE A 1 181 ? -9.861 7.940 3.090 1.00 94.19 181 ILE A N 1
ATOM 1477 C CA . ILE A 1 181 ? -9.202 6.691 3.504 1.00 94.19 181 ILE A CA 1
ATOM 1478 C C . ILE A 1 181 ? -8.072 6.948 4.507 1.00 94.19 181 ILE A C 1
ATOM 1480 O O . ILE A 1 181 ? -7.342 7.930 4.393 1.00 94.19 181 ILE A O 1
ATOM 1484 N N . ASP A 1 182 ? -7.900 6.035 5.462 1.00 93.44 182 ASP A N 1
ATOM 1485 C CA . ASP A 1 182 ? -6.821 6.088 6.456 1.00 93.44 182 ASP A CA 1
ATOM 1486 C C . ASP A 1 182 ? -5.581 5.308 5.999 1.00 93.44 182 ASP A C 1
ATOM 1488 O O . ASP A 1 182 ? -4.447 5.695 6.295 1.00 93.44 182 ASP A O 1
ATOM 1492 N N . VAL A 1 183 ? -5.790 4.201 5.276 1.00 95.44 183 VAL A N 1
ATOM 1493 C CA . VAL A 1 183 ? -4.723 3.334 4.757 1.00 95.44 183 VAL A CA 1
ATOM 1494 C C . VAL A 1 183 ? -4.978 3.005 3.293 1.00 95.44 183 VAL A C 1
ATOM 1496 O O . VAL A 1 183 ? -6.072 2.577 2.916 1.00 95.44 183 VAL A O 1
ATOM 1499 N N . LEU A 1 184 ? -3.938 3.160 2.481 1.00 97.38 184 LEU A N 1
ATOM 1500 C CA . LEU A 1 184 ? -3.916 2.766 1.079 1.00 97.38 184 LEU A CA 1
ATOM 1501 C C . LEU A 1 184 ? -3.073 1.502 0.923 1.00 97.38 184 LEU A C 1
ATOM 1503 O O . LEU A 1 184 ? -1.951 1.446 1.421 1.00 97.38 184 LEU A O 1
ATOM 1507 N N . VAL A 1 185 ? -3.598 0.510 0.210 1.00 97.38 185 VAL A N 1
ATOM 1508 C CA . VAL A 1 185 ? -2.898 -0.733 -0.119 1.00 97.38 185 VAL A CA 1
ATOM 1509 C C . VAL A 1 185 ? -2.807 -0.857 -1.639 1.00 97.38 185 VAL A C 1
ATOM 1511 O O . VAL A 1 185 ? -3.833 -0.927 -2.320 1.00 97.38 185 VAL A O 1
ATOM 1514 N N . THR A 1 186 ? -1.591 -0.870 -2.182 1.00 96.56 186 THR A N 1
ATOM 1515 C CA . THR A 1 186 ? -1.337 -1.058 -3.620 1.00 96.56 186 THR A CA 1
ATOM 1516 C C . THR A 1 186 ? -0.291 -2.129 -3.847 1.00 96.56 186 THR A C 1
ATOM 1518 O O . THR A 1 186 ? 0.585 -2.315 -3.018 1.00 96.56 186 THR A O 1
ATOM 1521 N N . HIS A 1 187 ? -0.321 -2.818 -4.987 1.00 94.50 187 HIS A N 1
ATOM 1522 C CA . HIS A 1 187 ? 0.796 -3.710 -5.316 1.00 94.50 187 HIS A CA 1
ATOM 1523 C C . HIS A 1 187 ? 2.017 -2.912 -5.785 1.00 94.50 187 HIS A C 1
ATOM 1525 O O . HIS A 1 187 ? 3.128 -3.103 -5.298 1.00 94.50 187 HIS A O 1
ATOM 1531 N N . LEU A 1 188 ? 1.803 -1.964 -6.705 1.00 94.12 188 LEU A N 1
ATOM 1532 C CA . LEU A 1 188 ? 2.856 -1.098 -7.237 1.00 94.12 188 LEU A CA 1
ATOM 1533 C C . LEU A 1 188 ? 3.312 -0.059 -6.191 1.00 94.12 188 LEU A C 1
ATOM 1535 O O . LEU A 1 188 ? 2.448 0.576 -5.577 1.00 94.12 188 LEU A O 1
ATOM 1539 N N . PRO A 1 189 ? 4.626 0.187 -6.024 1.00 96.31 189 PRO A N 1
ATOM 1540 C CA . PRO A 1 189 ? 5.116 1.248 -5.152 1.00 96.31 189 PRO A CA 1
ATOM 1541 C C . PRO A 1 189 ? 4.868 2.650 -5.745 1.00 96.31 189 PRO A C 1
ATOM 1543 O O . PRO A 1 189 ? 4.860 2.827 -6.974 1.00 96.31 189 PRO A O 1
ATOM 1546 N N . PRO A 1 190 ? 4.707 3.687 -4.905 1.00 97.12 190 PRO A N 1
ATOM 1547 C CA . PRO A 1 190 ? 4.785 5.069 -5.360 1.00 97.12 190 PRO A CA 1
ATOM 1548 C C . PRO A 1 190 ? 6.218 5.391 -5.819 1.00 97.12 190 PRO A C 1
ATOM 1550 O O . PRO A 1 190 ? 7.195 4.891 -5.265 1.00 97.12 190 PRO A O 1
ATOM 1553 N N . PHE A 1 191 ? 6.359 6.220 -6.856 1.00 97.00 191 PHE A N 1
ATOM 1554 C CA . PHE A 1 191 ? 7.673 6.582 -7.398 1.00 97.00 191 PHE A CA 1
ATOM 1555 C C . PHE A 1 191 ? 8.574 7.198 -6.332 1.00 97.00 191 PHE A C 1
ATOM 1557 O O . PHE A 1 191 ? 8.149 8.084 -5.584 1.00 97.00 191 PHE A O 1
ATOM 1564 N N . GLY A 1 192 ? 9.830 6.759 -6.314 1.00 95.62 192 GLY A N 1
ATOM 1565 C CA . GLY A 1 192 ? 10.874 7.327 -5.476 1.00 95.62 192 GLY A CA 1
ATOM 1566 C C . GLY A 1 192 ? 10.819 6.932 -4.001 1.00 95.62 192 GLY A C 1
ATOM 1567 O O . GLY A 1 192 ? 11.590 7.507 -3.234 1.00 95.62 192 GLY A O 1
ATOM 1568 N N . ILE A 1 193 ? 9.940 6.001 -3.611 1.00 96.75 193 ILE A N 1
ATOM 1569 C CA . ILE A 1 193 ? 9.882 5.403 -2.270 1.00 96.75 193 ILE A CA 1
ATOM 1570 C C . ILE A 1 193 ? 10.120 3.900 -2.401 1.00 96.75 193 ILE A C 1
ATOM 1572 O O . ILE A 1 193 ? 9.265 3.185 -2.922 1.00 96.75 193 ILE A O 1
ATOM 1576 N N . MET A 1 194 ? 11.263 3.412 -1.910 1.00 95.50 194 MET A N 1
ATOM 1577 C CA . MET A 1 194 ? 11.609 1.977 -1.889 1.00 95.50 194 MET A CA 1
ATOM 1578 C C . MET A 1 194 ? 11.338 1.230 -3.217 1.00 95.50 194 MET A C 1
ATOM 1580 O O . MET A 1 194 ? 10.993 0.049 -3.212 1.00 95.50 194 MET A O 1
ATOM 1584 N N . ASP A 1 195 ? 11.486 1.914 -4.357 1.00 95.75 195 ASP A N 1
ATOM 1585 C CA . ASP A 1 195 ? 11.042 1.442 -5.676 1.00 95.75 195 ASP A CA 1
ATOM 1586 C C . ASP A 1 195 ? 12.187 1.246 -6.682 1.00 95.75 195 ASP A C 1
ATOM 1588 O O . ASP A 1 195 ? 11.952 1.039 -7.878 1.00 95.75 195 ASP A O 1
ATOM 1592 N N . LEU A 1 196 ? 13.435 1.351 -6.225 1.00 93.94 196 LEU A N 1
ATOM 1593 C CA . LEU A 1 196 ? 14.609 1.175 -7.067 1.00 93.94 196 LEU A CA 1
ATOM 1594 C C . LEU A 1 196 ? 14.883 -0.324 -7.257 1.00 93.94 196 LEU A C 1
ATOM 1596 O O . LEU A 1 196 ? 15.311 -1.014 -6.340 1.00 93.94 196 LEU A O 1
ATOM 1600 N N . ALA A 1 197 ? 14.678 -0.826 -8.468 1.00 92.44 197 ALA A N 1
ATOM 1601 C CA . ALA A 1 197 ? 14.843 -2.241 -8.787 1.00 92.44 197 ALA A CA 1
ATOM 1602 C C . ALA A 1 197 ? 15.674 -2.430 -10.054 1.00 92.44 197 ALA A C 1
ATOM 1604 O O . ALA A 1 197 ? 16.136 -1.471 -10.679 1.00 92.44 197 ALA A O 1
ATOM 1605 N N . SER A 1 198 ? 15.901 -3.686 -10.421 1.00 90.88 198 SER A N 1
ATOM 1606 C CA . SER A 1 198 ? 16.721 -4.071 -11.570 1.00 90.88 198 SER A CA 1
ATOM 1607 C C . SER A 1 198 ? 16.278 -3.384 -12.875 1.00 90.88 198 SER A C 1
ATOM 1609 O O . SER A 1 198 ? 15.093 -3.263 -13.200 1.00 90.88 198 SER A O 1
ATOM 1611 N N . GLY A 1 199 ? 17.256 -2.866 -13.612 1.00 89.19 199 GLY A N 1
ATOM 1612 C CA . GLY A 1 199 ? 17.091 -2.120 -14.857 1.00 89.19 199 GLY A CA 1
ATOM 1613 C C . GLY A 1 199 ? 18.007 -2.657 -15.953 1.00 89.19 199 GLY A C 1
ATOM 1614 O O . GLY A 1 199 ? 18.937 -3.412 -15.692 1.00 89.19 199 GLY A O 1
ATOM 1615 N N . THR A 1 200 ? 17.732 -2.269 -17.194 1.00 88.88 200 THR A N 1
ATOM 1616 C CA . THR A 1 200 ? 18.472 -2.749 -18.374 1.00 88.88 200 THR A CA 1
ATOM 1617 C C . THR A 1 200 ? 19.665 -1.874 -18.740 1.00 88.88 200 THR A C 1
ATOM 1619 O O . THR A 1 200 ? 20.531 -2.303 -19.494 1.00 88.88 200 THR A O 1
ATOM 1622 N N . GLU A 1 201 ? 19.703 -0.638 -18.248 1.00 88.00 201 GLU A N 1
ATOM 1623 C CA . GLU A 1 201 ? 20.728 0.334 -18.615 1.00 88.00 201 GLU A CA 1
ATOM 1624 C C . GLU A 1 201 ? 21.985 0.171 -17.749 1.00 88.00 201 GLU A C 1
ATOM 1626 O O . GLU A 1 201 ? 21.869 0.186 -16.519 1.00 88.00 201 GLU A O 1
ATOM 1631 N N . PRO A 1 202 ? 23.185 0.066 -18.356 1.00 89.12 202 PRO A N 1
ATOM 1632 C CA . PRO A 1 202 ? 24.433 -0.085 -17.615 1.00 89.12 202 PRO A CA 1
ATOM 1633 C C . PRO A 1 202 ? 24.722 1.075 -16.673 1.00 89.12 202 PRO A C 1
ATOM 1635 O O . PRO A 1 202 ? 25.170 0.848 -15.557 1.00 89.12 202 PRO A O 1
ATOM 1638 N N . GLN A 1 203 ? 24.454 2.310 -17.101 1.00 93.56 203 GLN A N 1
ATOM 1639 C CA . GLN A 1 203 ? 24.591 3.488 -16.258 1.00 93.56 203 GLN A CA 1
ATOM 1640 C C . GLN A 1 203 ? 23.727 4.637 -16.782 1.00 93.56 203 GLN A C 1
ATOM 1642 O O . GLN A 1 203 ? 23.778 4.942 -17.971 1.00 93.56 203 GLN A O 1
ATOM 1647 N N . HIS A 1 204 ? 22.995 5.315 -15.899 1.00 93.62 204 HIS A N 1
ATOM 1648 C CA . HIS A 1 204 ? 22.352 6.600 -16.198 1.00 93.62 204 HIS A CA 1
ATOM 1649 C C . HIS A 1 204 ? 22.351 7.512 -14.972 1.00 93.62 204 HIS A C 1
ATOM 1651 O O . HIS A 1 204 ? 22.334 7.035 -13.834 1.00 93.62 204 HIS A O 1
ATOM 1657 N N . TYR A 1 205 ? 22.327 8.826 -15.200 1.00 95.12 205 TYR A N 1
ATOM 1658 C CA . TYR A 1 205 ? 22.100 9.802 -14.138 1.00 95.12 205 TYR A CA 1
ATOM 1659 C C . TYR A 1 205 ? 20.606 9.876 -13.818 1.00 95.12 205 TYR A C 1
ATOM 1661 O O . TYR A 1 205 ? 19.787 10.091 -14.708 1.00 95.12 205 TYR A O 1
ATOM 1669 N N . CYS A 1 206 ? 20.242 9.674 -12.553 1.00 94.81 206 CYS A N 1
ATOM 1670 C CA . CYS A 1 206 ? 18.866 9.789 -12.089 1.00 94.81 206 CYS A CA 1
ATOM 1671 C C . CYS A 1 206 ? 18.627 11.189 -11.520 1.00 94.81 206 CYS A C 1
ATOM 1673 O O . CYS A 1 206 ? 19.157 11.535 -10.460 1.00 94.81 206 CYS A O 1
ATOM 1675 N N . ASP A 1 207 ? 17.770 11.968 -12.183 1.00 93.56 207 ASP A N 1
ATOM 1676 C CA . ASP A 1 207 ? 17.421 13.321 -11.744 1.00 93.56 207 ASP A CA 1
ATOM 1677 C C . ASP A 1 207 ? 16.706 13.353 -10.394 1.00 93.56 207 ASP A C 1
ATOM 1679 O O . ASP A 1 207 ? 16.826 14.341 -9.672 1.00 93.56 207 ASP A O 1
ATOM 1683 N N . TYR A 1 208 ? 15.982 12.295 -10.030 1.00 93.12 208 TYR A N 1
ATOM 1684 C CA . TYR A 1 208 ? 15.320 12.209 -8.732 1.00 93.12 208 TYR A CA 1
ATOM 1685 C C . TYR A 1 208 ? 16.327 11.921 -7.609 1.00 93.12 208 TYR A C 1
ATOM 1687 O O . TYR A 1 208 ? 16.409 12.672 -6.643 1.00 93.12 208 TYR A O 1
ATOM 1695 N N . CYS A 1 209 ? 17.162 10.885 -7.760 1.00 93.25 209 CYS A N 1
ATOM 1696 C CA . CYS A 1 209 ? 18.146 10.504 -6.740 1.00 93.25 209 CYS A CA 1
ATOM 1697 C C . CYS A 1 209 ? 19.424 11.355 -6.735 1.00 93.25 209 CYS A C 1
ATOM 1699 O O . CYS A 1 209 ? 20.259 11.175 -5.849 1.00 93.25 209 CYS A O 1
ATOM 1701 N N . LYS A 1 210 ? 19.614 12.225 -7.735 1.00 96.00 210 LYS A N 1
ATOM 1702 C CA . LYS A 1 210 ? 20.811 13.062 -7.927 1.00 96.00 210 LYS A CA 1
ATOM 1703 C C . LYS A 1 210 ? 22.123 12.270 -7.978 1.00 96.00 210 LYS A C 1
ATOM 1705 O O . LYS A 1 210 ? 23.174 12.762 -7.570 1.00 96.00 210 LYS A O 1
ATOM 1710 N N . LYS A 1 211 ? 22.073 11.041 -8.496 1.00 95.19 211 LYS A N 1
ATOM 1711 C CA . LYS A 1 211 ? 23.227 10.137 -8.609 1.00 95.19 211 LYS A CA 1
ATOM 1712 C C . LYS A 1 211 ? 23.111 9.235 -9.830 1.00 95.19 211 LYS A C 1
ATOM 1714 O O . LYS A 1 211 ? 22.027 9.061 -10.383 1.00 95.19 211 LYS A O 1
ATOM 1719 N N . ASN A 1 212 ? 24.227 8.622 -10.213 1.00 94.56 212 ASN A N 1
ATOM 1720 C CA . ASN A 1 212 ? 24.225 7.586 -11.238 1.00 94.56 212 ASN A CA 1
ATOM 1721 C C . ASN A 1 212 ? 23.705 6.259 -10.674 1.00 94.56 212 ASN A C 1
ATOM 1723 O O . ASN A 1 212 ? 24.121 5.828 -9.597 1.00 94.56 212 ASN A O 1
ATOM 1727 N N . HIS A 1 213 ? 22.826 5.601 -11.420 1.00 93.75 213 HIS A N 1
ATOM 1728 C CA . HIS A 1 213 ? 22.393 4.230 -11.174 1.00 93.75 213 HIS A CA 1
ATOM 1729 C C . HIS A 1 213 ? 23.058 3.295 -12.176 1.00 93.75 213 HIS A C 1
ATOM 1731 O O . HIS A 1 213 ? 23.221 3.662 -13.334 1.00 93.75 213 HIS A O 1
ATOM 1737 N N . CYS A 1 214 ? 23.430 2.098 -11.724 1.00 94.00 214 CYS A N 1
ATOM 1738 C CA . CYS A 1 214 ? 24.041 1.055 -12.543 1.00 94.00 214 CYS A CA 1
ATOM 1739 C C . CYS A 1 214 ? 23.120 -0.167 -12.537 1.00 94.00 214 CYS A C 1
ATOM 1741 O O . CYS A 1 214 ? 22.861 -0.714 -11.464 1.00 94.00 214 CYS A O 1
ATOM 1743 N N . TYR A 1 215 ? 22.556 -0.535 -13.693 1.00 93.69 215 TYR A N 1
ATOM 1744 C CA . TYR A 1 215 ? 21.559 -1.612 -13.836 1.00 93.69 215 TYR A CA 1
ATOM 1745 C C . TYR A 1 215 ? 20.379 -1.519 -12.855 1.00 93.69 215 TYR A C 1
ATOM 1747 O O . TYR A 1 215 ? 19.798 -2.526 -12.444 1.00 93.69 215 TYR A O 1
ATOM 1755 N N . LYS A 1 216 ? 20.006 -0.298 -12.465 1.00 93.94 216 LYS A N 1
ATOM 1756 C CA . LYS A 1 216 ? 18.891 -0.014 -11.559 1.00 93.94 216 LYS A CA 1
ATOM 1757 C C . LYS A 1 216 ? 18.041 1.116 -12.117 1.00 93.94 216 LYS A C 1
ATOM 1759 O O . LYS A 1 216 ? 18.565 2.030 -12.742 1.00 93.94 216 LYS A O 1
ATOM 1764 N N . ARG A 1 217 ? 16.731 1.057 -11.894 1.00 93.94 217 ARG A N 1
ATOM 1765 C CA . ARG A 1 217 ? 15.767 2.096 -12.285 1.00 93.94 217 ARG A CA 1
ATOM 1766 C C . ARG A 1 217 ? 14.591 2.119 -11.315 1.00 93.94 217 ARG A C 1
ATOM 1768 O O . ARG A 1 217 ? 14.337 1.128 -10.638 1.00 93.94 217 ARG A O 1
ATOM 1775 N N . HIS A 1 218 ? 13.856 3.221 -11.286 1.00 95.00 218 HIS A N 1
ATOM 1776 C CA . HIS A 1 218 ? 12.618 3.325 -10.517 1.00 95.00 218 HIS A CA 1
ATOM 1777 C C . HIS A 1 218 ? 11.487 2.547 -11.199 1.00 95.00 218 HIS A C 1
ATOM 1779 O O . HIS A 1 218 ? 11.223 2.719 -12.397 1.00 95.00 218 HIS A O 1
ATOM 1785 N N . TRP A 1 219 ? 10.837 1.667 -10.444 1.00 93.94 219 TRP A N 1
ATOM 1786 C CA . TRP A 1 219 ? 9.683 0.885 -10.893 1.00 93.94 219 TRP A CA 1
ATOM 1787 C C . TRP A 1 219 ? 8.355 1.479 -10.424 1.00 93.94 219 TRP A C 1
ATOM 1789 O O . TRP A 1 219 ? 7.314 1.134 -10.987 1.00 93.94 219 TRP A O 1
ATOM 1799 N N . GLY A 1 220 ? 8.387 2.403 -9.461 1.00 94.88 220 GLY A N 1
ATOM 1800 C CA . GLY A 1 220 ? 7.196 3.048 -8.937 1.00 94.88 220 GLY A CA 1
ATOM 1801 C C . GLY A 1 220 ? 6.543 4.022 -9.916 1.00 94.88 220 GLY A C 1
ATOM 1802 O O . GLY A 1 220 ? 7.047 4.307 -11.011 1.00 94.88 220 GLY A O 1
ATOM 1803 N N . ASN A 1 221 ? 5.372 4.522 -9.519 1.00 95.88 221 ASN A N 1
ATOM 1804 C CA . ASN A 1 221 ? 4.549 5.410 -10.336 1.00 95.88 221 ASN A CA 1
ATOM 1805 C C . ASN A 1 221 ? 4.423 6.822 -9.736 1.00 95.88 221 ASN A C 1
ATOM 1807 O O . ASN A 1 221 ? 4.104 6.991 -8.559 1.00 95.88 221 ASN A O 1
ATOM 1811 N N . GLU A 1 222 ? 4.686 7.841 -10.558 1.00 95.81 222 GLU A N 1
ATOM 1812 C CA . GLU A 1 222 ? 4.686 9.249 -10.137 1.00 95.81 222 GLU A CA 1
ATOM 1813 C C . GLU A 1 222 ? 3.291 9.763 -9.782 1.00 95.81 222 GLU A C 1
ATOM 1815 O O . GLU A 1 222 ? 3.142 10.491 -8.802 1.00 95.81 222 GLU A O 1
ATOM 1820 N N . ALA A 1 223 ? 2.266 9.379 -10.545 1.00 96.44 223 ALA A N 1
ATOM 1821 C CA . ALA A 1 223 ? 0.891 9.771 -10.256 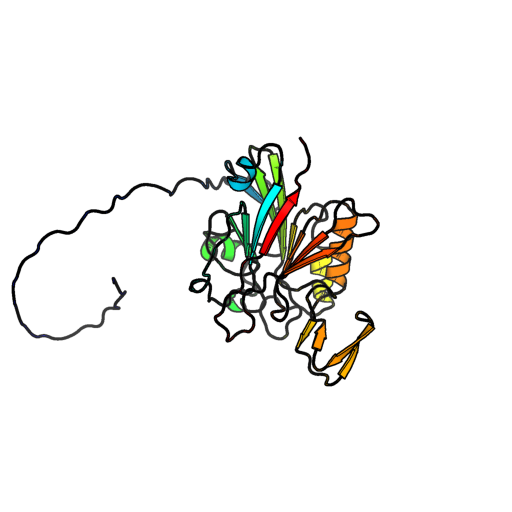1.00 96.44 223 ALA A CA 1
ATOM 1822 C C . ALA A 1 223 ? 0.398 9.138 -8.946 1.00 96.44 223 ALA A C 1
ATOM 1824 O O . ALA A 1 223 ? -0.225 9.823 -8.138 1.00 96.44 223 ALA A O 1
ATOM 1825 N N . LEU A 1 224 ? 0.778 7.884 -8.674 1.00 97.56 224 LEU A 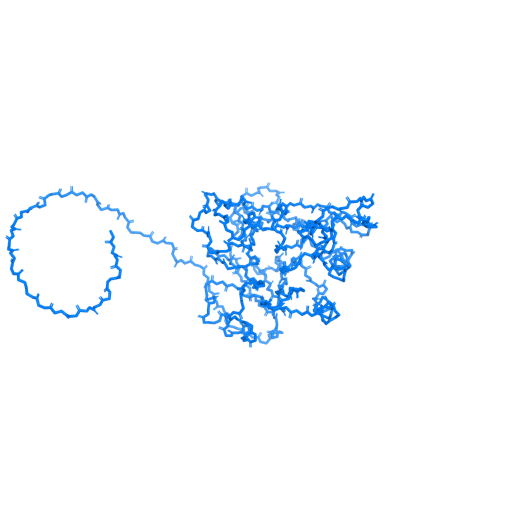N 1
ATOM 1826 C CA . LEU A 1 224 ? 0.519 7.241 -7.386 1.00 97.56 224 LEU A CA 1
ATOM 1827 C C . LEU A 1 224 ? 1.206 7.987 -6.231 1.00 97.56 224 LEU A C 1
ATOM 1829 O O . LEU A 1 224 ? 0.555 8.278 -5.233 1.00 97.56 224 LEU A O 1
ATOM 1833 N N . ARG A 1 225 ? 2.484 8.374 -6.375 1.00 97.12 225 ARG A N 1
ATOM 1834 C CA . ARG A 1 225 ? 3.190 9.182 -5.358 1.00 97.12 225 ARG A CA 1
ATOM 1835 C C . ARG A 1 225 ? 2.478 10.510 -5.097 1.00 97.12 225 ARG A C 1
ATOM 1837 O O . ARG A 1 225 ? 2.231 10.847 -3.942 1.00 97.12 225 ARG A O 1
ATOM 1844 N N . LYS A 1 226 ? 2.117 11.242 -6.157 1.00 96.12 226 LYS A N 1
ATOM 1845 C CA . LYS A 1 226 ? 1.369 12.508 -6.050 1.00 96.12 226 LYS A CA 1
ATOM 1846 C C . LYS A 1 226 ? 0.041 12.309 -5.323 1.00 96.12 226 LYS A C 1
ATOM 1848 O O . LYS A 1 226 ? -0.302 13.114 -4.462 1.00 96.12 226 LYS A O 1
ATOM 1853 N N . ARG A 1 227 ? -0.676 11.224 -5.630 1.00 96.75 227 ARG A N 1
ATOM 1854 C CA . ARG A 1 227 ? -1.949 10.903 -4.985 1.00 96.75 227 ARG A CA 1
ATOM 1855 C C . ARG A 1 227 ? -1.784 10.601 -3.495 1.00 96.75 227 ARG A C 1
ATOM 1857 O O . ARG A 1 227 ? -2.529 11.161 -2.697 1.00 96.75 227 ARG A O 1
ATOM 1864 N N . SER A 1 228 ? -0.800 9.787 -3.109 1.00 96.75 228 SER A N 1
ATOM 1865 C CA . SER A 1 228 ? -0.527 9.476 -1.697 1.00 96.75 228 SER A CA 1
ATOM 1866 C C . SER A 1 228 ? -0.172 10.726 -0.888 1.00 96.75 228 SER A C 1
ATOM 1868 O O . SER A 1 228 ? -0.702 10.918 0.206 1.00 96.75 228 SER A O 1
ATOM 1870 N N . ILE A 1 229 ? 0.654 11.616 -1.453 1.00 95.69 229 ILE A N 1
ATOM 1871 C CA . ILE A 1 229 ? 0.991 12.909 -0.837 1.00 95.69 229 ILE A CA 1
ATOM 1872 C C . ILE A 1 229 ? -0.269 13.760 -0.654 1.00 95.69 229 ILE A C 1
ATOM 1874 O O . ILE A 1 229 ? -0.546 14.197 0.459 1.00 95.69 229 ILE A O 1
ATOM 1878 N N . GLN A 1 230 ? -1.070 13.932 -1.711 1.00 95.12 230 GLN A N 1
ATOM 1879 C CA . GLN A 1 230 ? -2.297 14.730 -1.661 1.00 95.12 230 GLN A CA 1
ATOM 1880 C C . GLN A 1 230 ? -3.260 14.242 -0.566 1.00 95.12 230 GLN A C 1
ATOM 1882 O O . GLN A 1 230 ? -3.822 15.047 0.175 1.00 95.12 230 GLN A O 1
ATOM 1887 N N . LEU A 1 231 ? -3.447 12.925 -0.448 1.00 94.62 231 LEU A N 1
ATOM 1888 C CA . LEU A 1 231 ? -4.317 12.325 0.567 1.00 94.62 231 LEU A CA 1
ATOM 1889 C C . LEU A 1 231 ? -3.781 12.518 1.997 1.00 94.62 231 LEU A C 1
ATOM 1891 O O . LEU A 1 231 ? -4.562 12.663 2.943 1.00 94.62 231 LEU A O 1
ATOM 1895 N N . ASN A 1 232 ? -2.456 12.525 2.173 1.00 94.31 232 ASN A N 1
ATOM 1896 C CA . ASN A 1 232 ? -1.826 12.791 3.466 1.00 94.31 232 ASN A CA 1
ATOM 1897 C C . ASN A 1 232 ? -1.895 14.280 3.846 1.00 94.31 232 ASN A C 1
ATOM 1899 O O . ASN A 1 232 ? -2.209 14.598 4.991 1.00 94.31 232 ASN A O 1
ATOM 1903 N N . GLU A 1 233 ? -1.694 15.196 2.894 1.00 91.25 233 GLU A N 1
ATOM 1904 C CA . GLU A 1 233 ? -1.842 16.643 3.116 1.00 91.25 233 GLU A CA 1
ATOM 1905 C C . GLU A 1 233 ? -3.280 17.042 3.474 1.00 91.25 233 GLU A C 1
ATOM 1907 O O . GLU A 1 233 ? -3.494 17.964 4.254 1.00 91.25 233 GLU A O 1
ATOM 1912 N N . GLN A 1 234 ? -4.275 16.304 2.976 1.00 88.12 234 GLN A N 1
ATOM 1913 C CA . GLN A 1 234 ? -5.680 16.443 3.380 1.00 88.12 234 GLN A CA 1
ATOM 1914 C C . GLN A 1 234 ? -5.982 15.806 4.757 1.00 88.12 234 GLN A C 1
ATOM 1916 O O . GLN A 1 234 ? -7.144 15.703 5.153 1.00 88.12 234 GLN A O 1
ATOM 1921 N N . ALA A 1 235 ? -4.940 15.401 5.495 1.00 72.19 235 ALA A N 1
ATOM 1922 C CA . ALA A 1 235 ? -4.962 14.841 6.847 1.00 72.19 235 ALA A CA 1
ATOM 1923 C C . ALA A 1 235 ? -5.784 13.549 7.009 1.00 72.19 235 ALA A C 1
ATOM 1925 O O . ALA A 1 235 ? -6.313 13.281 8.092 1.00 72.19 235 ALA A O 1
ATOM 1926 N N . LYS A 1 236 ? -5.902 12.739 5.950 1.00 82.25 236 LYS A N 1
ATOM 1927 C CA . LYS A 1 236 ? -6.625 11.457 6.001 1.00 82.25 236 LYS A CA 1
ATOM 1928 C C . LYS A 1 236 ? -5.699 10.260 5.905 1.00 82.25 236 LYS A C 1
ATOM 1930 O O . LYS A 1 236 ? -5.751 9.395 6.775 1.00 82.25 236 LYS A O 1
ATOM 1935 N N . LEU A 1 237 ? -4.801 10.239 4.922 1.00 94.00 237 LEU A N 1
ATOM 1936 C CA . LEU A 1 237 ? -3.939 9.079 4.729 1.00 94.00 237 LEU A CA 1
ATOM 1937 C C . LEU A 1 237 ? -2.812 9.041 5.764 1.00 94.00 237 LEU A C 1
ATOM 1939 O O . LEU A 1 237 ? -1.980 9.946 5.821 1.00 94.00 237 LEU A O 1
ATOM 1943 N N . LYS A 1 238 ? -2.769 7.964 6.550 1.00 93.75 238 LYS A N 1
ATOM 1944 C CA . LYS A 1 238 ? -1.748 7.712 7.576 1.00 93.75 238 LYS A CA 1
ATOM 1945 C C . LYS A 1 238 ? -0.673 6.743 7.092 1.00 93.75 238 LYS A C 1
ATOM 1947 O O . LYS A 1 238 ? 0.490 6.897 7.456 1.00 93.75 238 LYS A O 1
ATOM 1952 N N . ALA A 1 239 ? -1.050 5.758 6.274 1.00 95.88 239 ALA A N 1
ATOM 1953 C CA . ALA A 1 239 ? -0.115 4.770 5.748 1.00 95.88 239 ALA A CA 1
ATOM 1954 C C . ALA A 1 239 ? -0.416 4.352 4.303 1.00 95.88 239 ALA A C 1
ATOM 1956 O O . ALA A 1 239 ? -1.574 4.205 3.912 1.00 95.88 239 ALA A O 1
ATOM 1957 N N . HIS A 1 240 ? 0.643 4.101 3.535 1.00 97.38 240 HIS A N 1
ATOM 1958 C CA . HIS A 1 240 ? 0.595 3.516 2.198 1.00 97.38 240 HIS A CA 1
ATOM 1959 C C . HIS A 1 240 ? 1.448 2.241 2.165 1.00 97.38 240 HIS A C 1
ATOM 1961 O O . HIS A 1 240 ? 2.672 2.274 2.292 1.00 97.38 240 HIS A O 1
ATOM 1967 N N . LEU A 1 241 ? 0.768 1.105 2.034 1.00 97.62 241 LEU A N 1
ATOM 1968 C CA . LEU A 1 241 ? 1.321 -0.242 2.110 1.00 97.62 241 LEU A CA 1
ATOM 1969 C C . LEU A 1 241 ? 1.428 -0.841 0.705 1.00 97.62 241 LEU A C 1
ATOM 1971 O O . LEU A 1 241 ? 0.457 -0.793 -0.052 1.00 97.62 241 LEU A O 1
ATOM 1975 N N . PHE A 1 242 ? 2.593 -1.382 0.357 1.00 96.00 242 PHE A N 1
ATOM 1976 C CA . PHE A 1 242 ? 2.846 -1.962 -0.961 1.00 96.00 242 PHE A CA 1
ATOM 1977 C C . PHE A 1 242 ? 3.942 -3.033 -0.967 1.00 96.00 242 PHE A C 1
ATOM 1979 O O . PHE A 1 242 ? 4.515 -3.367 0.070 1.00 96.00 242 PHE A O 1
ATOM 1986 N N . GLY A 1 243 ? 4.225 -3.582 -2.148 1.00 91.44 243 GLY A N 1
ATOM 1987 C CA . GLY A 1 243 ? 5.278 -4.569 -2.369 1.00 91.44 243 GLY A CA 1
ATOM 1988 C C . GLY A 1 243 ? 5.923 -4.413 -3.743 1.00 91.44 243 GLY A C 1
ATOM 1989 O O . GLY A 1 243 ? 6.368 -3.321 -4.105 1.00 91.44 243 GLY A O 1
ATOM 1990 N N . HIS A 1 244 ? 5.956 -5.505 -4.509 1.00 89.19 244 HIS A N 1
ATOM 1991 C CA . HIS A 1 244 ? 6.408 -5.618 -5.900 1.00 89.19 244 HIS A CA 1
ATOM 1992 C C . HIS A 1 244 ? 7.913 -5.427 -6.153 1.00 89.19 244 HIS A C 1
ATOM 1994 O O . HIS A 1 244 ? 8.476 -6.100 -7.015 1.00 89.19 244 HIS A O 1
ATOM 2000 N N . VAL A 1 245 ? 8.587 -4.534 -5.426 1.00 90.19 245 VAL A N 1
ATOM 2001 C CA . VAL A 1 245 ? 10.039 -4.314 -5.530 1.00 90.19 245 VAL A CA 1
ATOM 2002 C C . VAL A 1 245 ? 10.743 -5.040 -4.391 1.00 90.19 245 VAL A C 1
ATOM 2004 O O . VAL A 1 245 ? 10.695 -4.603 -3.247 1.00 90.19 245 VAL A O 1
ATOM 2007 N N . HIS A 1 246 ? 11.403 -6.152 -4.713 1.00 89.88 246 HIS A N 1
ATOM 2008 C CA . HIS A 1 246 ? 11.972 -7.082 -3.733 1.00 89.88 246 HIS A CA 1
ATOM 2009 C C . HIS A 1 246 ? 13.330 -6.637 -3.186 1.00 89.88 246 HIS A C 1
ATOM 2011 O O . HIS A 1 246 ? 13.757 -7.079 -2.115 1.00 89.88 246 HIS A O 1
ATOM 2017 N N . GLU A 1 247 ? 14.037 -5.773 -3.918 1.00 88.88 247 GLU A N 1
ATOM 2018 C CA . GLU A 1 247 ? 15.332 -5.238 -3.497 1.00 88.88 247 GLU A CA 1
ATOM 2019 C C . GLU A 1 247 ? 15.238 -4.320 -2.276 1.00 88.88 247 GLU A C 1
ATOM 2021 O O . GLU A 1 247 ? 16.253 -4.068 -1.628 1.00 88.88 247 GLU A O 1
ATOM 2026 N N . TYR A 1 248 ? 14.031 -3.866 -1.940 1.00 88.00 248 TYR A N 1
ATOM 2027 C CA . TYR A 1 248 ? 13.758 -3.078 -0.751 1.00 88.00 248 TYR A CA 1
ATOM 2028 C C . TYR A 1 248 ? 12.680 -3.758 0.092 1.00 88.00 248 TYR A C 1
ATOM 2030 O O . TYR A 1 248 ? 11.684 -4.251 -0.418 1.00 88.00 248 TYR A O 1
ATOM 2038 N N . HIS A 1 249 ? 12.894 -3.775 1.401 1.00 91.00 249 HIS A N 1
ATOM 2039 C CA . HIS A 1 249 ? 11.928 -4.215 2.398 1.00 91.00 249 HIS A CA 1
ATOM 2040 C C . HIS A 1 249 ? 12.092 -3.314 3.618 1.00 91.00 249 HIS A C 1
ATOM 2042 O O . HIS A 1 249 ? 13.217 -3.131 4.091 1.00 91.00 249 HIS A O 1
ATOM 2048 N N . GLY A 1 250 ? 10.993 -2.760 4.126 1.00 93.38 250 GLY A N 1
ATOM 2049 C CA . GLY A 1 250 ? 11.023 -1.954 5.344 1.00 93.38 250 GLY A CA 1
ATOM 2050 C C . GLY A 1 250 ? 9.999 -0.826 5.380 1.00 93.38 250 GLY A C 1
ATOM 2051 O O . GLY A 1 250 ? 8.958 -0.872 4.716 1.00 93.38 250 GLY A O 1
ATOM 2052 N N . LEU A 1 251 ? 10.314 0.181 6.197 1.00 95.25 251 LEU A N 1
ATOM 2053 C CA . LEU A 1 251 ? 9.474 1.339 6.482 1.00 95.25 251 LEU A CA 1
ATOM 2054 C C . LEU A 1 251 ? 10.206 2.640 6.148 1.00 95.25 251 LEU A C 1
ATOM 2056 O O . LEU A 1 251 ? 11.387 2.789 6.458 1.00 95.25 251 LEU A O 1
ATOM 2060 N N . GLU A 1 252 ? 9.475 3.601 5.593 1.00 95.62 252 GLU A N 1
ATOM 2061 C CA . GLU A 1 252 ? 9.944 4.970 5.374 1.00 95.62 252 GLU A CA 1
ATOM 2062 C C . GLU A 1 252 ? 8.895 5.961 5.890 1.00 95.62 252 GLU A C 1
ATOM 2064 O O . GLU A 1 252 ? 7.693 5.754 5.722 1.00 95.62 252 GLU A O 1
ATOM 2069 N N . LEU A 1 253 ? 9.347 7.030 6.549 1.00 94.81 253 LEU A N 1
ATOM 2070 C CA . LEU A 1 253 ? 8.492 8.098 7.062 1.00 94.81 253 LEU A CA 1
ATOM 2071 C C . LEU A 1 253 ? 8.738 9.364 6.251 1.00 94.81 253 LEU A C 1
ATOM 2073 O O . LEU A 1 253 ? 9.861 9.864 6.212 1.00 94.81 253 LEU A O 1
ATOM 2077 N N . GLU A 1 254 ? 7.682 9.922 5.671 1.00 94.44 254 GLU A N 1
ATOM 2078 C CA . GLU A 1 254 ? 7.769 11.156 4.898 1.00 94.44 254 GLU A CA 1
ATOM 2079 C C . GLU A 1 254 ? 6.812 12.208 5.465 1.00 94.44 254 GLU A C 1
ATOM 2081 O O . GLU A 1 254 ? 5.593 12.030 5.466 1.00 94.44 254 GLU A O 1
ATOM 2086 N N . LYS A 1 255 ? 7.352 13.329 5.952 1.00 91.44 255 LYS A N 1
ATOM 2087 C CA . LYS A 1 255 ? 6.538 14.449 6.433 1.00 91.44 255 LYS A CA 1
ATOM 2088 C C . LYS A 1 255 ? 6.294 15.448 5.306 1.00 91.44 255 LYS A C 1
ATOM 2090 O O . LYS A 1 255 ? 7.228 16.116 4.870 1.00 91.44 255 LYS A O 1
ATOM 2095 N N . GLN A 1 256 ? 5.035 15.592 4.900 1.00 88.12 256 GLN A N 1
ATOM 2096 C CA . GLN A 1 256 ? 4.621 16.632 3.956 1.00 88.12 256 GLN A CA 1
ATOM 2097 C C . GLN A 1 256 ? 4.511 17.986 4.660 1.00 88.12 256 GLN A C 1
ATOM 2099 O O . GLN A 1 256 ? 4.207 18.049 5.854 1.00 88.12 256 GLN A O 1
ATOM 2104 N N . SER A 1 257 ? 4.730 19.079 3.927 1.00 81.75 257 SER A N 1
ATOM 2105 C CA . SER A 1 257 ? 4.721 20.436 4.494 1.00 81.75 257 SER A CA 1
ATOM 2106 C C . SER A 1 257 ? 3.391 20.800 5.159 1.00 81.75 257 SER A C 1
ATOM 2108 O O . SER A 1 257 ? 3.397 21.481 6.181 1.00 81.75 257 SER A O 1
ATOM 2110 N N . ASN A 1 258 ? 2.273 20.310 4.614 1.00 82.69 258 ASN A N 1
ATOM 2111 C CA . ASN A 1 258 ? 0.924 20.622 5.092 1.00 82.69 258 ASN A CA 1
ATOM 2112 C C . ASN A 1 258 ? 0.290 19.504 5.940 1.00 82.69 258 ASN A C 1
ATOM 2114 O O . ASN A 1 258 ? -0.843 19.652 6.391 1.00 82.69 258 ASN A O 1
ATOM 2118 N N . ALA A 1 259 ? 0.992 18.389 6.167 1.00 82.19 259 ALA A N 1
ATOM 2119 C CA . ALA A 1 259 ? 0.449 17.255 6.909 1.00 82.19 259 ALA A CA 1
ATOM 2120 C C . ALA A 1 259 ? 0.706 17.369 8.418 1.00 82.19 259 ALA A C 1
ATOM 2122 O O . ALA A 1 259 ? 1.791 17.743 8.876 1.00 82.19 259 ALA A O 1
ATOM 2123 N N . THR A 1 260 ? -0.298 16.987 9.207 1.00 79.38 260 THR A N 1
ATOM 2124 C CA . THR A 1 260 ? -0.227 16.975 10.677 1.00 79.38 260 THR A CA 1
ATOM 2125 C C . THR A 1 260 ? 0.625 15.826 11.215 1.00 79.38 260 THR A C 1
ATOM 2127 O O . THR A 1 260 ? 1.262 15.969 12.258 1.00 79.38 260 THR A O 1
ATOM 2130 N N . VAL A 1 261 ? 0.681 14.708 10.489 1.00 84.19 261 VAL A N 1
ATOM 2131 C CA . VAL A 1 261 ? 1.470 13.513 10.813 1.00 84.19 261 VAL A CA 1
ATOM 2132 C C . VAL A 1 261 ? 2.241 13.039 9.577 1.00 84.19 261 VAL A C 1
ATOM 2134 O O . VAL A 1 261 ? 1.754 13.223 8.459 1.00 84.19 261 VAL A O 1
ATOM 2137 N N . PRO A 1 262 ? 3.440 12.447 9.742 1.00 92.25 262 PRO A N 1
ATOM 2138 C CA . PRO A 1 262 ? 4.165 11.867 8.618 1.00 92.25 262 PRO A CA 1
ATOM 2139 C C . PRO A 1 262 ? 3.368 10.721 7.987 1.00 92.25 262 PRO A C 1
ATOM 2141 O O . PRO A 1 262 ? 2.728 9.941 8.694 1.00 92.25 262 PRO A O 1
ATOM 2144 N N . LEU A 1 263 ? 3.442 10.606 6.663 1.00 95.38 263 LEU A N 1
ATOM 2145 C CA . LEU A 1 263 ? 2.951 9.442 5.939 1.00 95.38 263 LEU A CA 1
ATOM 2146 C C . LEU A 1 263 ? 3.922 8.279 6.148 1.00 95.38 263 LEU A C 1
ATOM 2148 O O . LEU A 1 263 ? 5.130 8.422 5.943 1.00 95.38 263 LEU A O 1
ATOM 2152 N N . ILE A 1 264 ? 3.383 7.131 6.550 1.00 96.50 264 ILE A N 1
ATOM 2153 C CA . ILE A 1 264 ? 4.142 5.890 6.694 1.00 96.50 264 ILE A CA 1
ATOM 2154 C C . ILE A 1 264 ? 4.066 5.113 5.381 1.00 96.50 264 ILE A C 1
ATOM 2156 O O . ILE A 1 264 ? 2.987 4.689 4.974 1.00 96.50 264 ILE A O 1
ATOM 2160 N N . TYR A 1 265 ? 5.202 4.864 4.745 1.00 97.75 265 TYR A N 1
ATOM 2161 C CA . TYR A 1 265 ? 5.297 3.920 3.638 1.00 97.75 265 TYR A CA 1
ATOM 2162 C C . TYR A 1 265 ? 5.838 2.586 4.133 1.00 97.75 265 TYR A C 1
ATOM 2164 O O . TYR A 1 265 ? 6.782 2.546 4.922 1.00 97.75 265 TYR A O 1
ATOM 2172 N N . SER A 1 266 ? 5.266 1.488 3.645 1.00 97.19 266 SER A N 1
ATOM 2173 C CA . SER A 1 266 ? 5.747 0.144 3.959 1.00 97.19 266 SER A CA 1
ATOM 2174 C C . SER A 1 266 ? 5.871 -0.690 2.699 1.00 97.19 266 SER A C 1
ATOM 2176 O O . SER A 1 266 ? 4.858 -1.011 2.079 1.00 97.19 266 SER A O 1
ATOM 2178 N N . ASN A 1 267 ? 7.104 -1.083 2.374 1.00 96.00 267 ASN A N 1
ATOM 2179 C CA . ASN A 1 267 ? 7.362 -2.125 1.392 1.00 96.00 267 ASN A CA 1
ATOM 2180 C C . ASN A 1 267 ? 7.452 -3.466 2.128 1.00 96.00 267 ASN A C 1
ATOM 2182 O O . ASN A 1 267 ? 8.436 -3.744 2.820 1.00 96.00 267 ASN A O 1
ATOM 2186 N N . GLY A 1 268 ? 6.394 -4.265 2.007 1.00 91.50 268 GLY A N 1
ATOM 2187 C CA . GLY A 1 268 ? 6.252 -5.571 2.642 1.00 91.50 268 GLY A CA 1
ATOM 2188 C C . GLY A 1 268 ? 6.823 -6.737 1.835 1.00 91.50 268 GLY A C 1
ATOM 2189 O O . GLY A 1 268 ? 6.499 -7.870 2.178 1.00 91.50 268 GLY A O 1
ATOM 2190 N N . ALA A 1 269 ? 7.605 -6.499 0.770 1.00 87.69 269 ALA A N 1
ATOM 2191 C CA . ALA A 1 269 ? 8.150 -7.554 -0.088 1.00 87.69 269 ALA A CA 1
ATOM 2192 C C . ALA A 1 269 ? 8.965 -8.578 0.721 1.00 87.69 269 ALA A C 1
ATOM 2194 O O . ALA A 1 269 ? 10.104 -8.336 1.144 1.00 87.69 269 ALA A O 1
ATOM 2195 N N . SER A 1 270 ? 8.340 -9.728 0.955 1.00 84.06 270 SER A N 1
ATOM 2196 C CA . SER A 1 270 ? 8.776 -10.685 1.970 1.00 84.06 270 SER A CA 1
ATOM 2197 C C . SER A 1 270 ? 9.885 -11.619 1.500 1.00 84.06 270 SER A C 1
ATOM 2199 O O . SER A 1 270 ? 10.586 -12.171 2.337 1.00 84.06 270 SER A O 1
ATOM 2201 N N . VAL A 1 271 ? 10.114 -11.748 0.192 1.00 82.56 271 VAL A N 1
ATOM 2202 C CA . VAL A 1 271 ? 11.232 -12.527 -0.363 1.00 82.56 271 VAL A CA 1
ATOM 2203 C C . VAL A 1 271 ? 12.196 -11.635 -1.136 1.00 82.56 271 VAL A C 1
ATOM 2205 O O . VAL A 1 271 ? 11.795 -10.673 -1.792 1.00 82.56 271 VAL A O 1
ATOM 2208 N N . ALA A 1 272 ? 13.489 -11.958 -1.088 1.00 79.88 272 ALA A N 1
ATOM 2209 C CA . ALA A 1 272 ? 14.519 -11.173 -1.768 1.00 79.88 272 ALA A CA 1
ATOM 2210 C C . ALA A 1 272 ? 14.506 -11.337 -3.295 1.00 79.88 272 ALA A C 1
ATOM 2212 O O . ALA A 1 272 ? 14.940 -10.440 -4.017 1.00 79.88 272 ALA A O 1
ATOM 2213 N N . ASN A 1 273 ? 14.016 -12.473 -3.794 1.00 79.12 273 ASN A N 1
ATOM 2214 C CA . ASN A 1 273 ? 13.798 -12.755 -5.210 1.00 79.12 273 ASN A CA 1
ATOM 2215 C C . ASN A 1 273 ? 12.844 -13.955 -5.364 1.00 79.12 273 ASN A C 1
ATOM 2217 O O . ASN A 1 273 ? 12.505 -14.611 -4.386 1.00 79.12 273 ASN A O 1
ATOM 2221 N N . HIS A 1 274 ? 12.415 -14.253 -6.591 1.00 75.19 274 HIS A N 1
ATOM 2222 C CA . HIS A 1 274 ? 11.407 -15.289 -6.865 1.00 75.19 274 HIS A CA 1
ATOM 2223 C C . HIS A 1 274 ? 11.869 -16.741 -6.638 1.00 75.19 274 HIS A C 1
ATOM 2225 O O . HIS A 1 274 ? 11.040 -17.644 -6.703 1.00 75.19 274 HIS A O 1
ATOM 2231 N N . ASN A 1 275 ? 13.164 -16.968 -6.400 1.00 76.06 275 ASN A N 1
ATOM 2232 C CA . ASN A 1 275 ? 13.743 -18.294 -6.171 1.00 76.06 275 ASN A CA 1
ATOM 2233 C C . ASN A 1 275 ? 14.256 -18.471 -4.735 1.00 76.06 275 ASN A C 1
ATOM 2235 O O . ASN A 1 275 ? 14.789 -19.529 -4.407 1.00 76.06 275 ASN A O 1
ATOM 2239 N N . ASP A 1 276 ? 14.144 -17.432 -3.909 1.00 72.44 276 ASP A N 1
ATOM 2240 C CA . ASP A 1 276 ? 14.627 -17.427 -2.538 1.00 72.44 276 ASP A CA 1
ATOM 2241 C C . ASP A 1 276 ? 13.471 -17.722 -1.593 1.00 72.44 276 ASP A C 1
ATOM 2243 O O . ASP A 1 276 ? 12.402 -17.114 -1.672 1.00 72.44 276 ASP A O 1
ATOM 2247 N N . ASN A 1 277 ? 13.699 -18.695 -0.725 1.00 74.88 277 ASN A N 1
ATOM 2248 C CA . ASN A 1 277 ? 12.721 -19.172 0.225 1.00 74.88 277 ASN A CA 1
ATOM 2249 C C . ASN A 1 277 ? 12.961 -18.604 1.635 1.00 74.88 277 ASN A C 1
ATOM 2251 O O . ASN A 1 277 ? 12.199 -18.943 2.544 1.00 74.88 277 ASN A O 1
ATOM 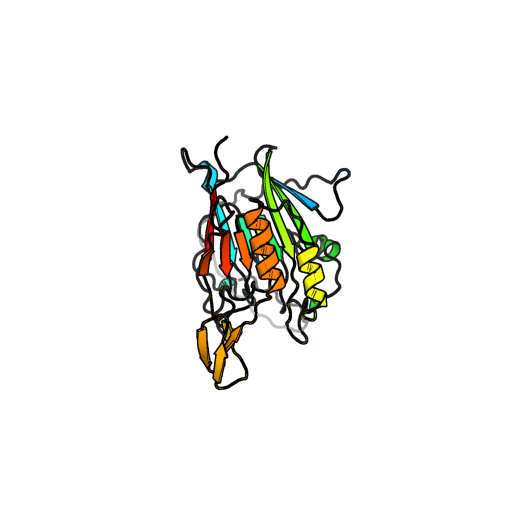2255 N N . ASP A 1 278 ? 13.982 -17.752 1.813 1.00 80.75 278 ASP A N 1
ATOM 2256 C CA . ASP A 1 278 ? 14.200 -16.989 3.038 1.00 80.75 278 ASP A CA 1
ATOM 2257 C C . ASP A 1 278 ? 13.227 -15.804 3.096 1.00 80.75 278 ASP A C 1
ATOM 2259 O O . ASP A 1 278 ? 13.312 -14.827 2.344 1.00 80.75 278 ASP A O 1
ATOM 2263 N N . VAL A 1 279 ? 12.249 -15.936 3.990 1.00 82.88 279 VAL A N 1
ATOM 2264 C CA . VAL A 1 279 ? 11.185 -14.955 4.194 1.00 82.88 279 VAL A CA 1
ATOM 2265 C C . VAL A 1 279 ? 11.637 -13.941 5.240 1.00 82.88 279 VAL A C 1
ATOM 2267 O O . VAL A 1 279 ? 11.966 -14.303 6.370 1.00 82.88 279 VAL A O 1
ATOM 2270 N N . ARG A 1 280 ? 11.635 -12.663 4.862 1.00 84.69 280 ARG A N 1
ATOM 2271 C CA . ARG A 1 280 ? 11.964 -11.528 5.729 1.00 84.69 280 ARG A CA 1
ATOM 2272 C C . ARG A 1 280 ? 10.922 -11.347 6.830 1.00 84.69 280 ARG A C 1
ATOM 2274 O O . ARG A 1 280 ? 9.745 -11.665 6.654 1.00 84.69 280 ARG A O 1
ATOM 2281 N N . ASP A 1 281 ? 11.368 -10.776 7.945 1.00 85.44 281 ASP A N 1
ATOM 2282 C CA . ASP A 1 281 ? 10.488 -10.412 9.053 1.00 85.44 281 ASP A CA 1
ATOM 2283 C C . ASP A 1 281 ? 9.396 -9.434 8.608 1.00 85.44 281 ASP A C 1
ATOM 2285 O O . ASP A 1 281 ? 9.621 -8.542 7.794 1.00 85.44 281 ASP A O 1
ATOM 2289 N N . LEU A 1 282 ? 8.207 -9.586 9.187 1.00 85.81 282 LEU A N 1
ATOM 2290 C CA . LEU A 1 282 ? 7.037 -8.779 8.860 1.00 85.81 282 LEU A CA 1
ATOM 2291 C C . LEU A 1 282 ? 7.180 -7.333 9.346 1.00 85.81 282 LEU A C 1
ATOM 2293 O O . LEU A 1 282 ? 7.591 -7.079 10.481 1.00 85.81 282 LEU A O 1
ATOM 2297 N N . ASN A 1 283 ? 6.731 -6.382 8.525 1.00 88.94 283 ASN A N 1
ATOM 2298 C CA . ASN A 1 283 ? 6.667 -4.986 8.935 1.00 88.94 283 ASN A CA 1
ATOM 2299 C C . ASN A 1 283 ? 5.553 -4.785 9.966 1.00 88.94 283 ASN A C 1
ATOM 2301 O O . ASN A 1 283 ? 4.404 -5.181 9.761 1.00 88.94 283 ASN A O 1
ATOM 2305 N N . VAL A 1 284 ? 5.893 -4.111 11.060 1.00 86.81 284 VAL A N 1
ATOM 2306 C CA . VAL A 1 284 ? 4.963 -3.743 12.127 1.00 86.81 284 VAL A CA 1
ATOM 2307 C C . VAL A 1 284 ? 4.772 -2.233 12.112 1.00 86.81 284 VAL A C 1
ATOM 2309 O O . VAL A 1 284 ? 5.736 -1.484 12.250 1.00 86.81 284 VAL A O 1
ATOM 2312 N N . ILE A 1 285 ? 3.527 -1.787 11.965 1.00 89.38 285 ILE A N 1
ATOM 2313 C CA . ILE A 1 285 ? 3.172 -0.372 11.838 1.00 89.38 285 ILE A CA 1
ATOM 2314 C C . ILE A 1 285 ? 2.230 0.003 12.975 1.00 89.38 285 ILE A C 1
ATOM 2316 O O . ILE A 1 285 ? 1.170 -0.597 13.138 1.00 89.38 285 ILE A O 1
ATOM 2320 N N . GLU A 1 286 ? 2.602 1.019 13.747 1.00 85.38 286 GLU A N 1
ATOM 2321 C CA . GLU A 1 286 ? 1.739 1.598 14.775 1.00 85.38 286 GLU A CA 1
ATOM 2322 C C . GLU A 1 286 ? 1.028 2.833 14.218 1.00 85.38 286 GLU A C 1
ATOM 2324 O O . GLU A 1 286 ? 1.674 3.825 13.880 1.00 85.38 286 GLU A O 1
ATOM 2329 N N . LEU A 1 287 ? -0.303 2.788 14.144 1.00 85.81 287 LEU A N 1
ATOM 2330 C CA . LEU A 1 287 ? -1.118 3.943 13.780 1.00 85.81 287 LEU A CA 1
ATOM 2331 C C . LEU A 1 287 ? -1.673 4.620 15.029 1.00 85.81 287 LEU A C 1
ATOM 2333 O O . LEU A 1 287 ? -2.342 3.981 15.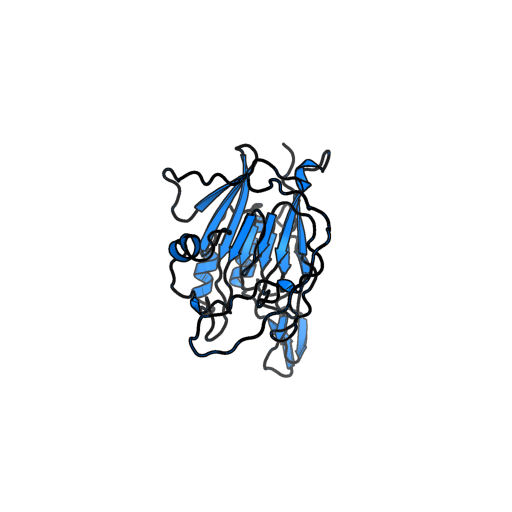843 1.00 85.81 287 LEU A O 1
ATOM 2337 N N . ASP A 1 288 ? -1.439 5.926 15.144 1.00 80.50 288 ASP A N 1
ATOM 2338 C CA . ASP A 1 288 ? -2.097 6.760 16.145 1.00 80.50 288 ASP A CA 1
ATOM 2339 C C . ASP A 1 288 ? -3.535 7.073 15.698 1.00 80.50 288 ASP A C 1
ATOM 2341 O O . ASP A 1 288 ? -3.792 7.576 14.592 1.00 80.50 288 ASP A O 1
ATOM 2345 N N . LEU A 1 289 ? -4.495 6.719 16.547 1.00 74.38 289 LEU A N 1
ATOM 2346 C CA . LEU A 1 289 ? -5.918 6.936 16.308 1.00 74.38 289 LEU A CA 1
ATOM 2347 C C . LEU A 1 289 ? -6.440 8.230 16.952 1.00 74.38 289 LEU A C 1
ATOM 2349 O O . LEU A 1 289 ? -7.609 8.555 16.761 1.00 74.38 289 LEU A O 1
ATOM 2353 N N . GLY A 1 290 ? -5.585 8.986 17.649 1.00 67.31 290 GLY A N 1
ATOM 2354 C CA . GLY A 1 290 ? -5.955 10.196 18.380 1.00 67.31 290 GLY A CA 1
ATOM 2355 C C . GLY A 1 290 ? -6.595 9.917 19.746 1.00 67.31 290 GLY A C 1
ATOM 2356 O O . GLY A 1 290 ? -6.768 8.768 20.163 1.00 67.31 290 GLY A O 1
ATOM 2357 N N . ASN A 1 291 ? -6.948 10.999 20.445 1.00 54.09 291 ASN A N 1
ATOM 2358 C CA . ASN A 1 291 ? -7.629 10.962 21.743 1.00 54.09 291 ASN A CA 1
ATOM 2359 C C . ASN A 1 291 ? -9.160 10.970 21.564 1.00 54.09 291 ASN A C 1
ATOM 2361 O O . ASN A 1 291 ? -9.649 11.419 20.528 1.00 54.09 291 ASN A O 1
ATOM 2365 N N . GLU A 1 292 ? -9.892 10.439 22.552 1.00 49.88 292 GLU A N 1
ATOM 2366 C CA . GLU A 1 292 ? -11.370 10.373 22.566 1.00 49.88 292 GLU A CA 1
ATOM 2367 C C . GLU A 1 292 ? -12.080 11.726 22.524 1.00 49.88 292 GLU A C 1
ATOM 2369 O O . GLU A 1 292 ? -11.576 12.687 23.148 1.00 49.88 292 GLU A O 1
#